Protein AF-0000000086986688 (afdb_homodimer)

Organism: Momordica charantia (NCBI:txid3673)

Foldseek 3Di:
DDDPPPPDDDPPPPVPPVCLLAFDKDWDPDCVPVVNFVVVVVVVVVVCVVPVDDDDDDGDDTDIDHDWDFDKDWDWDWDDDPPDPDIFIKIWIWTCTPSVRDIDTDDIDGDDD/DDPPPPPDDPPPPPVPPVCLLAFDKDWDPCCVPVVNFVVVVVVVVVVCVVVVDDDDDDGDDTDIDHDWDFDKDWDWDWDDDPPDPDIFIKIWIWTCTPSVRDIDTDDIDGDDD

Radius of gyration: 24.89 Å; Cα contacts (8 Å, |Δi|>4): 427; chains: 2; bounding box: 89×48×40 Å

Structure (mmCIF, N/CA/C/O backbone):
data_AF-0000000086986688-model_v1
#
loop_
_entity.id
_entity.type
_entity.pdbx_description
1 polymer 'Cysteine proteinase inhibitor 7'
#
loop_
_atom_site.group_PDB
_atom_site.id
_atom_site.type_symbol
_atom_site.label_atom_id
_atom_site.label_alt_id
_atom_site.label_comp_id
_atom_site.label_asym_id
_atom_site.label_entity_id
_atom_site.label_seq_id
_atom_site.pdbx_PDB_ins_code
_atom_site.Cartn_x
_atom_site.Cartn_y
_atom_site.Cartn_z
_atom_site.occupancy
_atom_site.B_iso_or_equiv
_atom_site.auth_seq_id
_atom_site.auth_comp_id
_atom_site.auth_asym_id
_atom_site.auth_atom_id
_atom_site.pdbx_PDB_model_num
ATOM 1 N N . MET A 1 1 ? -63.469 -16.031 20.172 1 29.98 1 MET A N 1
ATOM 2 C CA . MET A 1 1 ? -62.281 -15.227 20.281 1 29.98 1 MET A CA 1
ATOM 3 C C . MET A 1 1 ? -61.125 -15.852 19.516 1 29.98 1 MET A C 1
ATOM 5 O O . MET A 1 1 ? -60.469 -16.797 20 1 29.98 1 MET A O 1
ATOM 9 N N . SER A 1 2 ? -61.188 -15.922 18.141 1 32.34 2 SER A N 1
ATOM 10 C CA . SER A 1 2 ? -60.406 -16.656 17.156 1 32.34 2 SER A CA 1
ATOM 11 C C . SER A 1 2 ? -58.969 -16.141 17.094 1 32.34 2 SER A C 1
ATOM 13 O O . SER A 1 2 ? -58.719 -14.938 16.969 1 32.34 2 SER A O 1
ATOM 15 N N . SER A 1 3 ? -57.969 -16.891 17.719 1 33.75 3 SER A N 1
ATOM 16 C CA . SER A 1 3 ? -56.531 -16.672 17.875 1 33.75 3 SER A CA 1
ATOM 17 C C . SER A 1 3 ? -55.844 -16.625 16.516 1 33.75 3 SER A C 1
ATOM 19 O O . SER A 1 3 ? -55.906 -17.578 15.734 1 33.75 3 SER A O 1
ATOM 21 N N . VAL A 1 4 ? -55.844 -15.492 15.789 1 37.53 4 VAL A N 1
ATOM 22 C CA . VAL A 1 4 ? -55.156 -15.336 14.516 1 37.53 4 VAL A CA 1
ATOM 23 C C . VAL A 1 4 ? -53.656 -15.641 14.695 1 37.53 4 VAL A C 1
ATOM 25 O O . VAL A 1 4 ? -52.969 -14.969 15.469 1 37.53 4 VAL A O 1
ATOM 28 N N . ALA A 1 5 ? -53.25 -16.891 14.469 1 39.09 5 ALA A N 1
ATOM 29 C CA . ALA A 1 5 ? -51.875 -17.359 14.422 1 39.09 5 ALA A CA 1
ATOM 30 C C . ALA A 1 5 ? -51.031 -16.516 13.453 1 39.09 5 ALA A C 1
ATOM 32 O O . ALA A 1 5 ? -51.375 -16.406 12.273 1 39.09 5 ALA A O 1
ATOM 33 N N . VAL A 1 6 ? -50.594 -15.305 13.766 1 38.62 6 VAL A N 1
ATOM 34 C CA . VAL A 1 6 ? -49.656 -14.617 12.875 1 38.62 6 VAL A CA 1
ATOM 35 C C . VAL A 1 6 ? -48.469 -15.531 12.555 1 38.62 6 VAL A C 1
ATOM 37 O O . VAL A 1 6 ? -47.875 -16.109 13.461 1 38.62 6 VAL A O 1
ATOM 40 N N . PRO A 1 7 ? -48.5 -16.172 11.398 1 36.72 7 PRO A N 1
ATOM 41 C CA . PRO A 1 7 ? -47.375 -17.016 11.039 1 36.72 7 PRO A CA 1
ATOM 42 C C . PRO A 1 7 ? -46.031 -16.406 11.422 1 36.72 7 PRO A C 1
ATOM 44 O O . PRO A 1 7 ? -45.906 -15.188 11.547 1 36.72 7 PRO A O 1
ATOM 47 N N . GLY A 1 8 ? -45.219 -17.125 12.203 1 32.78 8 GLY A N 1
ATOM 48 C CA . GLY A 1 8 ? -43.844 -17.016 12.719 1 32.78 8 GLY A CA 1
ATOM 49 C C . GLY A 1 8 ? -42.875 -16.375 11.734 1 32.78 8 GLY A C 1
ATOM 50 O O . GLY A 1 8 ? -43.156 -16.312 10.539 1 32.78 8 GLY A O 1
ATOM 51 N N . GLN A 1 9 ? -41.938 -15.539 12.297 1 32.84 9 GLN A N 1
ATOM 52 C CA . GLN A 1 9 ? -40.781 -14.781 11.828 1 32.84 9 GLN A CA 1
ATOM 53 C C . GLN A 1 9 ? -40 -15.57 10.781 1 32.84 9 GLN A C 1
ATOM 55 O O . GLN A 1 9 ? -39.812 -16.781 10.922 1 32.84 9 GLN A O 1
ATOM 60 N N . ASN A 1 10 ? -39.969 -15.07 9.547 1 33.28 10 ASN A N 1
ATOM 61 C CA . ASN A 1 10 ? -39.094 -15.438 8.438 1 33.28 10 ASN A CA 1
ATOM 62 C C . ASN A 1 10 ? -37.719 -15.898 8.93 1 33.28 10 ASN A C 1
ATOM 64 O O . ASN A 1 10 ? -37.156 -15.281 9.82 1 33.28 10 ASN A O 1
ATOM 68 N N . ASP A 1 11 ? -37.438 -17.188 8.906 1 33.81 11 ASP A N 1
ATOM 69 C CA . ASP A 1 11 ? -36.125 -17.797 9.031 1 33.81 11 ASP A CA 1
ATOM 70 C C . ASP A 1 11 ? -35.062 -16.953 8.352 1 33.81 11 ASP A C 1
ATOM 72 O O . ASP A 1 11 ? -35.094 -16.75 7.133 1 33.81 11 ASP A O 1
ATOM 76 N N . ALA A 1 12 ? -34.594 -15.875 9.016 1 33.56 12 ALA A N 1
ATOM 77 C CA . ALA A 1 12 ? -33.375 -15.188 8.609 1 33.56 12 ALA A CA 1
ATOM 78 C C . ALA A 1 12 ? -32.375 -16.172 8 1 33.56 12 ALA A C 1
ATOM 80 O O . ALA A 1 12 ? -31.891 -17.094 8.68 1 33.56 12 ALA A O 1
ATOM 81 N N . VAL A 1 13 ? -32.531 -16.703 6.828 1 32.66 13 VAL A N 1
ATOM 82 C CA . VAL A 1 13 ? -31.453 -17.344 6.07 1 32.66 13 VAL A CA 1
ATOM 83 C C . VAL A 1 13 ? -30.125 -16.703 6.43 1 32.66 13 VAL A C 1
ATOM 85 O O . VAL A 1 13 ? -29.891 -15.523 6.145 1 32.66 13 VAL A O 1
ATOM 88 N N . VAL A 1 14 ? -29.656 -16.906 7.594 1 34.66 14 VAL A N 1
ATOM 89 C CA . VAL A 1 14 ? -28.266 -16.609 7.891 1 34.66 14 VAL A CA 1
ATOM 90 C C . VAL A 1 14 ? -27.375 -17.031 6.719 1 34.66 14 VAL A C 1
ATOM 92 O O . VAL A 1 14 ? -27.266 -18.219 6.41 1 34.66 14 VAL A O 1
ATOM 95 N N . HIS A 1 15 ? -27.625 -16.469 5.535 1 35.84 15 HIS A N 1
ATOM 96 C CA . HIS A 1 15 ? -26.562 -16.719 4.574 1 35.84 15 HIS A CA 1
ATOM 97 C C . HIS A 1 15 ? -25.203 -16.844 5.273 1 35.84 15 HIS A C 1
ATOM 99 O O . HIS A 1 15 ? -24.875 -16.047 6.156 1 35.84 15 HIS A O 1
ATOM 105 N N . ASN A 1 16 ? -24.875 -18.016 5.648 1 36.62 16 ASN A N 1
ATOM 106 C CA . ASN A 1 16 ? -23.5 -18.328 6.047 1 36.62 16 ASN A CA 1
ATOM 107 C C . ASN A 1 16 ? -22.484 -17.453 5.32 1 36.62 16 ASN A C 1
ATOM 109 O O . ASN A 1 16 ? -22.141 -17.703 4.168 1 36.62 16 ASN A O 1
ATOM 113 N N . VAL A 1 17 ? -22.641 -16.219 5.297 1 39 17 VAL A N 1
ATOM 114 C CA . VAL A 1 17 ? -21.547 -15.406 4.77 1 39 17 VAL A CA 1
ATOM 115 C C . VAL A 1 17 ? -20.203 -15.914 5.32 1 39 17 VAL A C 1
ATOM 117 O O . VAL A 1 17 ? -20.047 -16.078 6.531 1 39 17 VAL A O 1
ATOM 120 N N . GLU A 1 18 ? -19.656 -16.938 4.793 1 40.53 18 GLU A N 1
ATOM 121 C CA . GLU A 1 18 ? -18.281 -17.172 5.227 1 40.53 18 GLU A CA 1
ATOM 122 C C . GLU A 1 18 ? -17.688 -15.938 5.883 1 40.53 18 GLU A C 1
ATOM 124 O O . GLU A 1 18 ? -17.688 -14.859 5.293 1 40.53 18 GLU A O 1
ATOM 129 N N . GLN A 1 19 ? -18 -15.773 7.168 1 45.66 19 GLN A N 1
ATOM 130 C CA . GLN A 1 19 ? -17.438 -14.68 7.949 1 45.66 19 GLN A CA 1
ATOM 131 C C . GLN A 1 19 ? -15.969 -14.461 7.598 1 45.66 19 GLN A C 1
ATOM 133 O O . GLN A 1 19 ? -15.094 -15.18 8.086 1 45.66 19 GLN A O 1
ATOM 138 N N . HIS A 1 20 ? -15.672 -14.414 6.285 1 52.84 20 HIS A N 1
ATOM 139 C CA . HIS A 1 20 ? -14.273 -14.023 6.121 1 52.84 20 HIS A CA 1
ATOM 140 C C . HIS A 1 20 ? -13.859 -13.023 7.195 1 52.84 20 HIS A C 1
ATOM 142 O O . HIS A 1 20 ? -14.57 -12.062 7.465 1 52.84 20 HIS A O 1
ATOM 148 N N . LYS A 1 21 ? -13.289 -13.695 8.297 1 58.44 21 LYS A N 1
ATOM 149 C CA . LYS A 1 21 ? -12.781 -12.773 9.312 1 58.44 21 LYS A CA 1
ATOM 150 C C . LYS A 1 21 ? -12.203 -11.516 8.672 1 58.44 21 LYS A C 1
ATOM 152 O O . LYS A 1 21 ? -11.266 -11.602 7.867 1 58.44 21 LYS A O 1
ATOM 157 N N . LEU A 1 22 ? -12.867 -10.492 8.656 1 71.69 22 LEU A N 1
ATOM 158 C CA . LEU A 1 22 ? -12.492 -9.195 8.094 1 71.69 22 LEU A CA 1
ATOM 159 C C . LEU A 1 22 ? -11.086 -8.797 8.523 1 71.6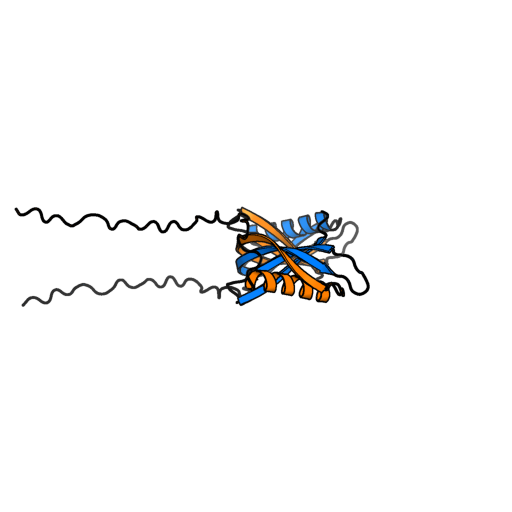9 22 LEU A C 1
ATOM 161 O O . LEU A 1 22 ? -10.711 -8.984 9.688 1 71.69 22 LEU A O 1
ATOM 165 N N . GLY A 1 23 ? -10.219 -8.68 7.621 1 78.75 23 GLY A N 1
ATOM 166 C CA . GLY A 1 23 ? -8.898 -8.117 7.867 1 78.75 23 GLY A CA 1
ATOM 167 C C . GLY A 1 23 ? -7.832 -9.172 8.102 1 78.75 23 GLY A C 1
ATOM 168 O O . GLY A 1 23 ? -6.75 -8.867 8.609 1 78.75 23 GLY A O 1
ATOM 169 N N . GLN A 1 24 ? -8.203 -10.531 8.023 1 90.62 24 GLN A N 1
ATOM 170 C CA . GLN A 1 24 ? -7.184 -11.555 8.219 1 90.62 24 GLN A CA 1
ATOM 171 C C . GLN A 1 24 ? -6.816 -12.219 6.895 1 90.62 24 GLN A C 1
ATOM 173 O O . GLN A 1 24 ? -7.629 -12.266 5.969 1 90.62 24 GLN A O 1
ATOM 178 N N . TRP A 1 25 ? -5.633 -12.703 6.859 1 96.31 25 TRP A N 1
ATOM 179 C CA . TRP A 1 25 ? -5.188 -13.453 5.688 1 96.31 25 TRP A CA 1
ATOM 180 C C . TRP A 1 25 ? -5.887 -14.805 5.609 1 96.31 25 TRP A C 1
ATOM 182 O O . TRP A 1 25 ? -5.996 -15.516 6.609 1 96.31 25 TRP A O 1
ATOM 192 N N . GLU A 1 26 ? -6.348 -15.07 4.496 1 97.12 26 GLU A N 1
ATOM 193 C CA . GLU A 1 26 ? -6.973 -16.359 4.203 1 97.12 26 GLU A CA 1
ATOM 194 C C . GLU A 1 26 ? -6.297 -17.031 3.016 1 97.12 26 GLU A C 1
ATOM 196 O O . GLU A 1 26 ? -6.047 -16.406 1.99 1 97.12 26 GLU A O 1
ATOM 201 N N . PRO A 1 27 ? -6.035 -18.312 3.154 1 97.75 27 PRO A N 1
ATOM 202 C CA . PRO A 1 27 ? -5.426 -19 2.014 1 97.75 27 PRO A CA 1
ATOM 203 C C . PRO A 1 27 ? -6.324 -19.016 0.779 1 97.75 27 PRO A C 1
ATOM 205 O O . PRO A 1 27 ? -7.547 -19.125 0.9 1 97.75 27 PRO A O 1
ATOM 208 N N . ILE A 1 28 ? -5.742 -18.797 -0.304 1 98.44 28 ILE A N 1
ATOM 209 C CA . ILE A 1 28 ? -6.441 -18.969 -1.571 1 98.44 28 ILE A CA 1
ATOM 210 C C . ILE A 1 28 ? -6.547 -20.453 -1.9 1 98.44 28 ILE A C 1
ATOM 212 O O . ILE A 1 28 ? -5.531 -21.125 -2.094 1 98.44 28 ILE A O 1
ATOM 216 N N . LYS A 1 29 ? -7.672 -20.953 -2.027 1 97.19 29 LYS A N 1
ATOM 217 C CA . LYS A 1 29 ? -7.902 -22.391 -2.207 1 97.19 29 LYS A CA 1
ATOM 218 C C . LYS A 1 29 ? -7.375 -22.859 -3.559 1 97.19 29 LYS A C 1
ATOM 220 O O . LYS A 1 29 ? -6.738 -23.922 -3.648 1 97.19 29 LYS A O 1
ATOM 225 N N . ASP A 1 30 ? -7.656 -22.078 -4.637 1 98.31 30 ASP A N 1
ATOM 226 C CA . ASP A 1 30 ? -7.207 -22.453 -5.977 1 98.31 30 ASP A CA 1
ATOM 227 C C . ASP A 1 30 ? -6.273 -21.391 -6.555 1 98.31 30 ASP A C 1
ATOM 229 O O . ASP A 1 30 ? -6.715 -20.484 -7.254 1 98.31 30 ASP A O 1
ATOM 233 N N . VAL A 1 31 ? -4.996 -21.531 -6.406 1 98.56 31 VAL A N 1
ATOM 234 C CA . VAL A 1 31 ? -4.023 -20.547 -6.875 1 98.56 31 VAL A CA 1
ATOM 235 C C . VAL A 1 31 ? -3.871 -20.656 -8.391 1 98.56 31 VAL A C 1
ATOM 237 O O . VAL A 1 31 ? -3.295 -19.766 -9.023 1 98.56 31 VAL A O 1
ATOM 240 N N . LYS A 1 32 ? -4.379 -21.703 -8.992 1 98.5 32 LYS A N 1
ATOM 241 C CA . LYS A 1 32 ? -4.305 -21.844 -10.438 1 98.5 32 LYS A CA 1
ATOM 242 C C . LYS A 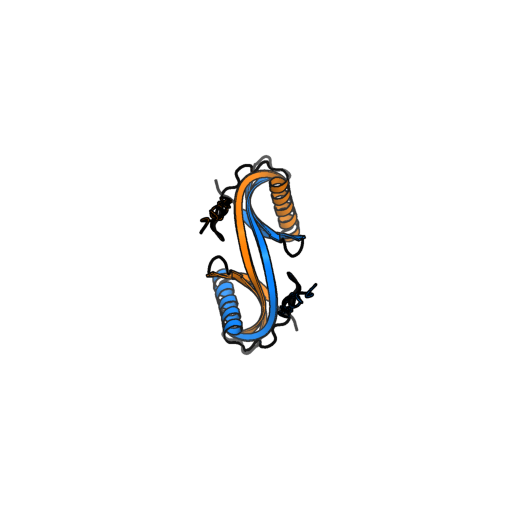1 32 ? -5.406 -21.062 -11.133 1 98.5 32 LYS A C 1
ATOM 244 O O . LYS A 1 32 ? -5.434 -20.953 -12.359 1 98.5 32 LYS A O 1
ATOM 249 N N . ASP A 1 33 ? -6.301 -20.609 -10.328 1 98.44 33 ASP A N 1
ATOM 250 C CA . ASP A 1 33 ? -7.309 -19.703 -10.867 1 98.44 33 ASP A CA 1
ATOM 251 C C . ASP A 1 33 ? -6.676 -18.672 -11.797 1 98.44 33 ASP A C 1
ATOM 253 O O . ASP A 1 33 ? -5.707 -18 -11.43 1 98.44 33 ASP A O 1
ATOM 257 N N . PRO A 1 34 ? -7.234 -18.484 -13.023 1 98.75 34 PRO A N 1
ATOM 258 C CA . PRO A 1 34 ? -6.633 -17.547 -13.984 1 98.75 34 PRO A CA 1
ATOM 259 C C . PRO A 1 34 ? -6.539 -16.125 -13.445 1 98.75 34 PRO A C 1
ATOM 261 O O . PRO A 1 34 ? -5.598 -15.398 -13.781 1 98.75 34 PRO A O 1
ATOM 264 N N . TYR A 1 35 ? -7.484 -15.664 -12.648 1 98.75 35 TYR A N 1
ATOM 265 C CA . TYR A 1 35 ? -7.43 -14.32 -12.078 1 98.75 35 TYR A CA 1
ATOM 266 C C . TYR A 1 35 ? -6.23 -14.164 -11.156 1 98.75 35 TYR A C 1
ATOM 268 O O . TYR A 1 35 ? -5.512 -13.164 -11.227 1 98.75 35 TYR A O 1
ATOM 276 N N . VAL A 1 36 ? -6.035 -15.172 -10.32 1 98.88 36 VAL A N 1
ATOM 277 C CA . VAL A 1 36 ? -4.906 -15.164 -9.398 1 98.88 36 VAL A CA 1
ATOM 278 C C . VAL A 1 36 ? -3.596 -15.188 -10.18 1 98.88 36 VAL A C 1
ATOM 280 O O . VAL A 1 36 ? -2.658 -14.453 -9.859 1 98.88 36 VAL A O 1
ATOM 283 N N . GLN A 1 37 ? -3.543 -16.047 -11.242 1 98.94 37 GLN A N 1
ATOM 284 C CA . GLN A 1 37 ? -2.348 -16.109 -12.07 1 98.94 37 GLN A CA 1
ATOM 285 C C . GLN A 1 37 ? -2.072 -14.773 -12.75 1 98.94 37 GLN A C 1
ATOM 287 O O . GLN A 1 37 ? -0.924 -14.336 -12.828 1 98.94 37 GLN A O 1
ATOM 292 N N . GLU A 1 38 ? -3.105 -14.07 -13.211 1 98.88 38 GLU A N 1
ATOM 293 C CA . GLU A 1 38 ? -2.926 -12.789 -13.883 1 98.88 38 GLU A CA 1
ATOM 294 C C . GLU A 1 38 ? -2.475 -11.711 -12.898 1 98.88 38 GLU A C 1
ATOM 296 O O . GLU A 1 38 ? -1.692 -10.828 -13.25 1 98.88 38 GLU A O 1
ATOM 301 N N . LEU A 1 39 ? -2.988 -11.789 -11.68 1 98.94 39 LEU A N 1
ATOM 302 C CA . LEU A 1 39 ? -2.514 -10.867 -10.648 1 98.94 39 LEU A CA 1
ATOM 303 C C . LEU A 1 39 ? -1.02 -11.055 -10.406 1 98.94 39 LEU A C 1
ATOM 305 O O . LEU A 1 39 ? -0.285 -10.07 -10.258 1 98.94 39 LEU A O 1
ATOM 309 N N . GLY A 1 40 ? -0.624 -12.281 -10.297 1 98.94 40 GLY A N 1
ATOM 310 C CA . GLY A 1 40 ? 0.795 -12.562 -10.148 1 98.94 40 GLY A CA 1
ATOM 311 C C . GLY A 1 40 ? 1.632 -12.031 -11.297 1 98.94 40 GLY A C 1
ATOM 312 O O . GLY A 1 40 ? 2.672 -11.414 -11.07 1 98.94 40 GLY A O 1
ATOM 313 N N . ARG A 1 41 ? 1.163 -12.281 -12.5 1 98.94 41 ARG A N 1
ATOM 314 C CA . ARG A 1 41 ? 1.875 -11.805 -13.68 1 98.94 41 ARG A CA 1
ATOM 315 C C . ARG A 1 41 ? 1.982 -10.281 -13.672 1 98.94 41 ARG A C 1
ATOM 317 O O . ARG A 1 41 ? 3.061 -9.727 -13.906 1 98.94 41 ARG A O 1
ATOM 324 N N . PHE A 1 42 ? 0.921 -9.672 -13.438 1 98.94 42 PHE A N 1
ATOM 325 C CA . PHE A 1 42 ? 0.895 -8.219 -13.312 1 98.94 42 PHE A CA 1
ATOM 326 C C . PHE A 1 42 ? 1.939 -7.738 -12.312 1 98.94 42 PHE A C 1
ATOM 328 O O . PHE A 1 42 ? 2.68 -6.789 -12.586 1 98.94 42 PHE A O 1
ATOM 335 N N . GLY A 1 43 ? 1.929 -8.375 -11.125 1 98.94 43 GLY A N 1
ATOM 336 C CA . GLY A 1 43 ? 2.875 -7.98 -10.094 1 98.94 43 GLY A CA 1
ATOM 337 C C . GLY A 1 43 ? 4.32 -8.062 -10.547 1 98.94 43 GLY A C 1
ATOM 338 O O . GLY A 1 43 ? 5.109 -7.148 -10.289 1 98.94 43 GLY A O 1
ATOM 339 N N . VAL A 1 44 ? 4.641 -9.094 -11.219 1 98.88 44 VAL A N 1
ATOM 340 C CA . VAL A 1 44 ? 6.008 -9.289 -11.688 1 98.88 44 VAL A CA 1
ATOM 341 C C . VAL A 1 44 ? 6.348 -8.242 -12.75 1 98.88 44 VAL A C 1
ATOM 343 O O . VAL A 1 44 ? 7.43 -7.652 -12.719 1 98.88 44 VAL A O 1
ATOM 346 N N . MET A 1 45 ? 5.441 -7.984 -13.641 1 98.75 45 MET A N 1
ATOM 347 C CA . MET A 1 45 ? 5.668 -7 -14.703 1 98.75 45 MET A CA 1
ATOM 348 C C . MET A 1 45 ? 5.867 -5.609 -14.117 1 98.75 45 MET A C 1
ATOM 350 O O . MET A 1 45 ? 6.762 -4.875 -14.539 1 98.75 45 MET A O 1
ATOM 354 N N . GLU A 1 46 ? 5.066 -5.277 -13.148 1 98.81 46 GLU A N 1
ATOM 355 C CA . GLU A 1 46 ? 5.195 -3.967 -12.516 1 98.81 46 GLU A CA 1
ATOM 356 C C . GLU A 1 46 ? 6.508 -3.852 -11.742 1 98.81 46 GLU A C 1
ATOM 358 O O . GLU A 1 46 ? 7.141 -2.795 -11.742 1 98.81 46 GLU A O 1
ATOM 363 N N . ALA A 1 47 ? 6.855 -4.883 -11.07 1 98.44 47 ALA A N 1
ATOM 364 C CA . ALA A 1 47 ? 8.141 -4.898 -10.375 1 98.44 47 ALA A CA 1
ATOM 365 C C . ALA A 1 47 ? 9.289 -4.656 -11.352 1 98.44 47 ALA A C 1
ATOM 367 O O . ALA A 1 47 ? 10.211 -3.883 -11.055 1 98.44 47 ALA A O 1
ATOM 368 N N . ASN A 1 48 ? 9.242 -5.352 -12.492 1 98.62 48 ASN A N 1
ATOM 369 C CA . ASN A 1 48 ? 10.25 -5.16 -13.523 1 98.62 48 ASN A CA 1
ATOM 370 C C . ASN A 1 48 ? 10.312 -3.709 -13.984 1 98.62 48 ASN A C 1
ATOM 372 O O . ASN A 1 48 ? 11.398 -3.135 -14.109 1 98.62 48 ASN A O 1
ATOM 376 N N . LYS A 1 49 ? 9.18 -3.172 -14.234 1 98.5 49 LYS A N 1
ATOM 377 C CA . LYS A 1 49 ? 9.109 -1.788 -14.703 1 98.5 49 LYS A CA 1
ATOM 378 C C . LYS A 1 49 ? 9.758 -0.839 -13.695 1 98.5 49 LYS A C 1
ATOM 380 O O . LYS A 1 49 ? 10.469 0.09 -14.078 1 98.5 49 LYS A O 1
ATOM 385 N N . GLN A 1 50 ? 9.562 -1.068 -12.453 1 96.56 50 GLN A N 1
ATOM 386 C CA . GLN A 1 50 ? 10.023 -0.155 -11.414 1 96.56 50 GLN A CA 1
ATOM 387 C C . GLN A 1 50 ? 11.516 -0.344 -11.133 1 96.56 50 GLN A C 1
ATOM 389 O O . GLN A 1 50 ? 12.227 0.622 -10.852 1 96.56 50 GLN A O 1
ATOM 394 N N . SER A 1 51 ? 11.914 -1.544 -11.188 1 96.31 51 SER A N 1
ATOM 395 C CA . SER A 1 51 ? 13.289 -1.834 -10.797 1 96.31 51 SER A CA 1
ATOM 396 C C . SER A 1 51 ? 14.203 -1.909 -12.008 1 96.31 51 SER A C 1
ATOM 398 O O . SER A 1 51 ? 15.43 -1.907 -11.867 1 96.31 51 SER A O 1
ATOM 400 N N . GLY A 1 52 ? 13.695 -2.035 -13.164 1 96.5 52 GLY A N 1
ATOM 401 C CA . GLY A 1 52 ? 14.484 -2.273 -14.359 1 96.5 52 GLY A CA 1
ATOM 402 C C . GLY A 1 52 ? 14.906 -3.723 -14.523 1 96.5 52 GLY A C 1
ATOM 403 O O . GLY A 1 52 ? 15.875 -4.02 -15.219 1 96.5 52 GLY A O 1
ATOM 404 N N . GLY A 1 53 ? 14.195 -4.531 -13.875 1 96.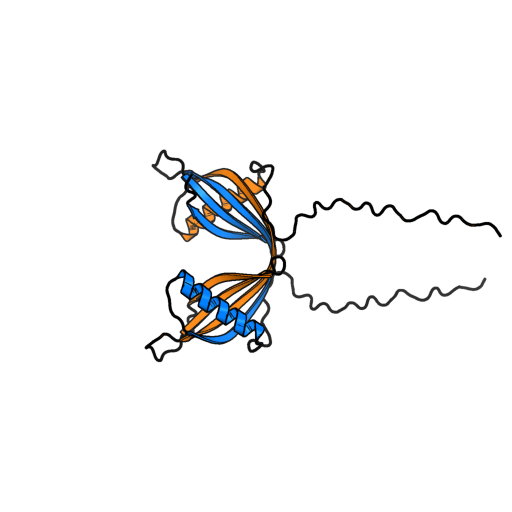56 53 GLY A N 1
ATOM 405 C CA . GLY A 1 53 ? 14.5 -5.949 -13.977 1 96.56 53 GLY A CA 1
ATOM 406 C C . GLY A 1 53 ? 13.844 -6.621 -15.164 1 96.56 53 GLY A C 1
ATOM 407 O O . GLY A 1 53 ? 13.219 -5.957 -15.992 1 96.56 53 GLY A O 1
ATOM 408 N N . ASN A 1 54 ? 14.062 -7.91 -15.227 1 97.69 54 ASN A N 1
ATOM 409 C CA . ASN A 1 54 ? 13.523 -8.664 -16.344 1 97.69 54 ASN A CA 1
ATOM 410 C C . ASN A 1 54 ? 13.117 -10.07 -15.938 1 97.69 54 ASN A C 1
ATOM 412 O O . ASN A 1 54 ? 13.328 -11.031 -16.688 1 97.69 54 ASN A O 1
ATOM 416 N N . LEU A 1 55 ? 12.633 -10.148 -14.773 1 98.25 55 LEU A N 1
ATOM 417 C CA . LEU A 1 55 ? 12.117 -11.438 -14.328 1 98.25 55 LEU A CA 1
ATOM 418 C C . LEU A 1 55 ? 11.055 -11.961 -15.289 1 98.25 55 LEU A C 1
ATOM 420 O O . LEU A 1 55 ? 10.242 -11.195 -15.797 1 98.25 55 LEU A O 1
ATOM 424 N N . ILE A 1 56 ? 11.055 -13.312 -15.453 1 98.44 56 ILE A N 1
ATOM 425 C CA . ILE A 1 56 ? 10.055 -13.969 -16.297 1 98.44 56 ILE A CA 1
ATOM 426 C C . ILE A 1 56 ? 9.055 -14.711 -15.406 1 98.44 56 ILE A C 1
ATOM 428 O O . 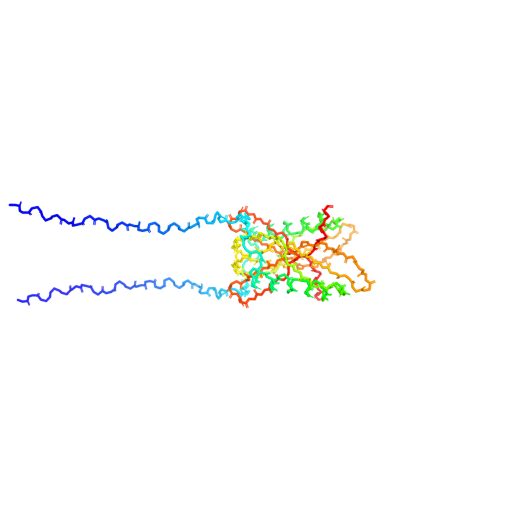ILE A 1 56 ? 9.43 -15.648 -14.695 1 98.44 56 ILE A O 1
ATOM 432 N N . PHE A 1 57 ? 7.836 -14.266 -15.547 1 98.81 57 PHE A N 1
ATOM 433 C CA . PHE A 1 57 ? 6.781 -14.906 -14.773 1 98.81 57 PHE A CA 1
ATOM 434 C C . PHE A 1 57 ? 6.535 -16.328 -15.258 1 98.81 57 PHE A C 1
ATOM 436 O O . PHE A 1 57 ? 6.398 -16.562 -16.453 1 98.81 57 PHE A O 1
ATOM 443 N N . ASN A 1 58 ? 6.477 -17.25 -14.328 1 98.69 58 ASN A N 1
ATOM 444 C CA . ASN A 1 58 ? 6.07 -18.609 -14.656 1 98.69 58 ASN A CA 1
ATOM 445 C C . ASN A 1 58 ? 4.672 -18.922 -14.125 1 98.69 58 ASN A C 1
ATOM 447 O O . ASN A 1 58 ? 3.752 -19.172 -14.906 1 98.69 58 ASN A O 1
ATOM 451 N N . ARG A 1 59 ? 4.539 -18.844 -12.727 1 98.88 59 ARG A N 1
ATOM 452 C CA . ARG A 1 59 ? 3.24 -19.125 -12.125 1 98.88 59 ARG A CA 1
ATOM 453 C C . ARG A 1 59 ? 3.182 -18.625 -10.688 1 98.88 59 ARG A C 1
ATOM 455 O O . ARG A 1 59 ? 4.215 -18.297 -10.094 1 98.88 59 ARG A O 1
ATOM 462 N N . VAL A 1 60 ? 1.978 -18.594 -10.211 1 98.94 60 VAL A N 1
ATOM 463 C CA . VAL A 1 60 ? 1.729 -18.5 -8.773 1 98.94 60 VAL A CA 1
ATOM 464 C C . VAL A 1 60 ? 1.6 -19.906 -8.188 1 98.94 60 VAL A C 1
ATOM 466 O O . VAL A 1 60 ? 0.873 -20.75 -8.727 1 98.94 60 VAL A O 1
ATOM 469 N N . ASP A 1 61 ? 2.273 -20.125 -7.094 1 98.69 61 ASP A N 1
ATOM 470 C CA . ASP A 1 61 ? 2.111 -21.469 -6.547 1 98.69 61 ASP A CA 1
ATOM 471 C C . ASP A 1 61 ? 1.618 -21.422 -5.102 1 98.69 61 ASP A C 1
ATOM 473 O O . ASP A 1 61 ? 1.367 -22.469 -4.488 1 98.69 61 ASP A O 1
ATOM 477 N N . PHE A 1 62 ? 1.503 -20.359 -4.559 1 98.62 62 PHE A N 1
ATOM 478 C CA . PHE A 1 62 ? 0.942 -20.125 -3.232 1 98.62 62 PHE A CA 1
ATOM 479 C C . PHE A 1 62 ? 0.364 -18.719 -3.129 1 98.62 62 PHE A C 1
ATOM 481 O O . PHE A 1 62 ? 0.826 -17.797 -3.809 1 98.62 62 PHE A O 1
ATOM 488 N N . GLY A 1 63 ? -0.677 -18.594 -2.248 1 98.75 63 GLY A N 1
ATOM 489 C CA . GLY A 1 63 ? -1.193 -17.25 -2.055 1 98.75 63 GLY A CA 1
ATOM 490 C C . GLY A 1 63 ? -2.195 -17.156 -0.92 1 98.75 63 GLY A C 1
ATOM 491 O O . GLY A 1 63 ? -2.82 -18.141 -0.548 1 98.75 63 GLY A O 1
ATOM 492 N N . GLU A 1 64 ? -2.328 -15.984 -0.404 1 98.69 64 GLU A N 1
ATOM 493 C CA . GLU A 1 64 ? -3.348 -15.57 0.555 1 98.69 64 GLU A CA 1
ATOM 494 C C . GLU A 1 64 ? -3.936 -14.211 0.185 1 98.69 64 GLU A C 1
ATOM 496 O O . GLU A 1 64 ? -3.33 -13.453 -0.577 1 98.69 64 GLU A O 1
ATOM 501 N N . ARG A 1 65 ? -5.113 -14 0.7 1 98.12 65 ARG A N 1
ATOM 502 C CA . ARG A 1 65 ? -5.766 -12.719 0.453 1 98.12 65 ARG A CA 1
ATOM 503 C C . ARG A 1 65 ? -6.445 -12.195 1.717 1 98.12 65 ARG A C 1
ATOM 505 O O . ARG A 1 65 ? -6.766 -12.969 2.619 1 98.12 65 ARG A O 1
ATOM 512 N N . LYS A 1 66 ? -6.684 -10.898 1.753 1 97.31 66 LYS A N 1
ATOM 513 C CA . LYS A 1 66 ? -7.418 -10.273 2.85 1 97.31 66 LYS A CA 1
ATOM 514 C C . LYS A 1 66 ? -8.18 -9.039 2.373 1 97.31 66 LYS A C 1
ATOM 516 O O . LYS A 1 66 ? -7.691 -8.297 1.52 1 97.31 66 LYS A O 1
ATOM 521 N N . VAL A 1 67 ? -9.258 -8.906 2.977 1 96.56 67 VAL A N 1
ATOM 522 C CA . VAL A 1 67 ? -10.031 -7.699 2.697 1 96.56 67 VAL A CA 1
ATOM 523 C C . VAL A 1 67 ? -9.359 -6.492 3.348 1 96.56 67 VAL A C 1
ATOM 525 O O . VAL A 1 67 ? -8.906 -6.566 4.492 1 96.56 67 VAL A O 1
ATOM 528 N N . VAL A 1 68 ? -9.289 -5.43 2.576 1 95.69 68 VAL A N 1
ATOM 529 C CA . VAL A 1 68 ? -8.773 -4.168 3.1 1 95.69 68 VAL A CA 1
ATOM 530 C C . VAL A 1 68 ? -9.828 -3.074 2.938 1 95.69 68 VAL A C 1
ATOM 532 O O . VAL A 1 68 ? -10.5 -2.998 1.904 1 95.69 68 VAL A O 1
ATOM 535 N N . ALA A 1 69 ? -10.023 -2.318 4 1 95.06 69 ALA A N 1
ATOM 536 C CA . ALA A 1 69 ? -10.93 -1.173 4.023 1 95.06 69 ALA A CA 1
ATOM 537 C C . ALA A 1 69 ? -10.414 -0.088 4.969 1 95.06 69 ALA A C 1
ATOM 539 O O . ALA A 1 69 ? -10.055 -0.371 6.113 1 95.06 69 ALA A O 1
ATOM 540 N N . GLY A 1 70 ? -10.406 1.163 4.383 1 96.25 70 GLY A N 1
ATOM 541 C CA . GLY A 1 70 ? -9.93 2.258 5.211 1 96.25 70 GLY A CA 1
ATOM 542 C C . GLY A 1 70 ? -9.82 3.572 4.461 1 96.25 70 GLY A C 1
ATOM 543 O O . GLY A 1 70 ? -10.578 3.82 3.521 1 96.25 70 GLY A O 1
ATOM 544 N N . ILE A 1 71 ? -9.008 4.41 4.992 1 97.81 71 ILE A N 1
ATOM 545 C CA . ILE A 1 71 ? -8.766 5.719 4.398 1 97.81 71 ILE A CA 1
ATOM 546 C C . ILE A 1 71 ? -7.266 5.91 4.172 1 97.81 71 ILE A C 1
ATOM 548 O O . ILE A 1 71 ? -6.465 5.758 5.098 1 97.81 71 ILE A O 1
ATOM 552 N N . GLU A 1 72 ? -6.918 6.176 2.93 1 98.19 72 GLU A N 1
ATOM 553 C CA . GLU A 1 72 ? -5.555 6.602 2.613 1 98.19 72 GLU A CA 1
ATOM 554 C C . GLU A 1 72 ? -5.406 8.117 2.744 1 98.19 72 GLU A C 1
ATOM 556 O O . GLU A 1 72 ? -6.273 8.867 2.301 1 98.19 72 GLU A O 1
ATOM 561 N N . TYR A 1 73 ? -4.328 8.492 3.406 1 98.81 73 TYR A N 1
ATOM 562 C CA . TYR A 1 73 ? -3.979 9.898 3.561 1 98.81 73 TYR A CA 1
ATOM 563 C C . TYR A 1 73 ? -2.684 10.227 2.826 1 98.81 73 TYR A C 1
ATOM 565 O O . TYR A 1 73 ? -1.671 9.547 3.01 1 98.81 73 TYR A O 1
ATOM 573 N N . ARG A 1 74 ? -2.748 11.141 2.031 1 98.88 74 ARG A N 1
ATOM 574 C CA . ARG A 1 74 ? -1.568 11.758 1.437 1 98.88 74 ARG A CA 1
ATOM 575 C C . ARG A 1 74 ? -1.3 13.125 2.055 1 98.88 74 ARG A C 1
ATOM 577 O O . ARG A 1 74 ? -2.078 14.062 1.867 1 98.88 74 ARG A O 1
ATOM 584 N N . LEU A 1 75 ? -0.247 13.203 2.771 1 98.94 75 LEU A N 1
ATOM 585 C CA . LEU A 1 75 ? 0.008 14.359 3.619 1 98.94 75 LEU A CA 1
ATOM 586 C C . LEU A 1 75 ? 1.341 15.016 3.264 1 98.94 75 LEU A C 1
ATOM 588 O O . LEU A 1 75 ? 2.369 14.336 3.195 1 98.94 75 LEU A O 1
ATOM 592 N N . ARG A 1 76 ? 1.345 16.281 3.029 1 98.94 76 ARG A N 1
ATOM 593 C CA . ARG A 1 76 ? 2.609 17.016 2.98 1 98.94 76 ARG A CA 1
ATOM 594 C C . ARG A 1 76 ? 3.092 17.375 4.383 1 98.94 76 ARG A C 1
ATOM 596 O O . ARG A 1 76 ? 2.389 18.047 5.133 1 98.94 76 ARG A O 1
ATOM 603 N N . VAL A 1 77 ? 4.23 16.938 4.664 1 98.88 77 VAL A N 1
ATOM 604 C CA . VAL A 1 77 ? 4.797 17.188 5.984 1 98.88 77 VAL A CA 1
ATOM 605 C C . VAL A 1 77 ? 5.969 18.156 5.875 1 98.88 77 VAL A C 1
ATOM 607 O O . VAL A 1 77 ? 6.734 18.109 4.91 1 98.88 77 VAL A O 1
ATOM 610 N N . VAL A 1 78 ? 6.004 19.016 6.793 1 98.5 78 VAL A N 1
ATOM 611 C CA . VAL A 1 78 ? 7.148 19.891 7.027 1 98.5 78 VAL A CA 1
ATOM 612 C C . VAL A 1 78 ? 8.086 19.25 8.055 1 98.5 78 VAL A C 1
ATOM 614 O O . VAL A 1 78 ? 7.645 18.812 9.117 1 98.5 78 VAL A O 1
ATOM 617 N N . VAL A 1 79 ? 9.305 19.141 7.613 1 98.5 79 VAL A N 1
ATOM 618 C CA . VAL A 1 79 ? 10.242 18.469 8.508 1 98.5 79 VAL A CA 1
ATOM 619 C C . VAL A 1 79 ? 11.523 19.281 8.625 1 98.5 79 VAL A C 1
ATOM 621 O O . VAL A 1 79 ? 11.773 20.172 7.809 1 98.5 79 VAL A O 1
ATOM 624 N N . GLU A 1 80 ? 12.281 18.969 9.68 1 97.88 80 GLU A N 1
ATOM 625 C CA . GLU A 1 80 ? 13.633 19.469 9.898 1 97.88 80 GLU A CA 1
ATOM 626 C C . GLU A 1 80 ? 14.641 18.328 9.953 1 97.88 80 GLU A C 1
ATOM 628 O O . GLU A 1 80 ? 14.273 17.172 10.156 1 97.88 80 GLU A O 1
ATOM 633 N N . LYS A 1 81 ? 15.844 18.719 9.68 1 96.5 81 LYS A N 1
ATOM 634 C CA . LYS A 1 81 ? 16.938 17.766 9.82 1 96.5 81 LYS A CA 1
ATOM 635 C C . LYS A 1 81 ? 17.875 18.188 10.945 1 96.5 81 LYS A C 1
ATOM 637 O O . LYS A 1 81 ? 18.203 19.359 11.102 1 96.5 81 LYS A O 1
ATOM 642 N N . PRO A 1 82 ? 18.234 17.172 11.688 1 94.88 82 PRO A N 1
ATOM 643 C CA . PRO A 1 82 ? 19.156 17.516 12.766 1 94.88 82 PRO A CA 1
ATOM 644 C C . PRO A 1 82 ? 20.406 18.219 12.266 1 94.88 82 PRO A C 1
ATOM 646 O O . PRO A 1 82 ? 21.031 17.766 11.305 1 94.88 82 PRO A O 1
ATOM 649 N N . GLY A 1 83 ? 20.797 19.312 12.914 1 93.06 83 GLY A N 1
ATOM 650 C CA . GLY A 1 83 ? 22.016 20.031 12.594 1 93.06 83 GLY A CA 1
ATOM 651 C C . GLY A 1 83 ? 21.875 20.969 11.406 1 93.06 83 GLY A C 1
ATOM 652 O O . GLY A 1 83 ? 22.828 21.625 11 1 93.06 83 GLY A O 1
ATOM 653 N N . ASP A 1 84 ? 20.75 20.906 10.773 1 89.06 84 ASP A N 1
ATOM 654 C CA . ASP A 1 84 ? 20.422 21.75 9.633 1 89.06 84 ASP A CA 1
ATOM 655 C C . ASP A 1 84 ? 19.375 22.797 10 1 89.06 84 ASP A C 1
ATOM 657 O O . ASP A 1 84 ? 18.484 22.531 10.805 1 89.06 84 ASP A O 1
ATOM 661 N N . ASN A 1 85 ? 19.469 23.984 9.641 1 89.94 85 ASN A N 1
ATOM 662 C CA . ASN A 1 85 ? 18.5 25.031 9.93 1 89.94 85 ASN A CA 1
ATOM 663 C C . ASN A 1 85 ? 17.453 25.141 8.836 1 89.94 85 ASN A C 1
ATOM 665 O O . ASN A 1 85 ? 16.609 26.047 8.859 1 89.94 85 ASN A O 1
ATOM 669 N N . GLY A 1 86 ? 17.438 24.203 7.949 1 93.88 86 GLY A N 1
ATOM 670 C CA . GLY A 1 86 ? 16.5 24.266 6.832 1 93.88 86 GLY A CA 1
ATOM 671 C C . GLY A 1 86 ? 15.203 23.516 7.09 1 93.88 86 GLY A C 1
ATOM 672 O O . GLY A 1 86 ? 15.102 22.766 8.062 1 93.88 86 GLY A O 1
ATOM 673 N N . ILE A 1 87 ? 14.234 23.922 6.301 1 95.56 87 ILE A N 1
ATOM 674 C CA . ILE A 1 87 ? 12.938 23.266 6.289 1 95.56 87 ILE A CA 1
ATOM 675 C C . ILE A 1 87 ? 12.773 22.484 4.988 1 95.56 87 ILE A C 1
ATOM 677 O O . ILE A 1 87 ? 13.133 22.969 3.914 1 95.56 87 ILE A O 1
ATOM 681 N N . TYR A 1 88 ? 12.234 21.281 5.215 1 97.12 88 TYR A N 1
ATOM 682 C CA . TYR A 1 88 ? 12.047 20.406 4.066 1 97.12 88 TYR A CA 1
ATOM 683 C C . TYR A 1 88 ? 10.609 19.906 3.992 1 97.12 88 TYR A C 1
ATOM 685 O O . TYR A 1 88 ? 9.898 19.891 4.996 1 97.12 88 TYR A O 1
ATOM 693 N N . PHE A 1 89 ? 10.211 19.531 2.738 1 98.5 89 PHE A N 1
ATOM 694 C CA . PHE A 1 89 ? 8.859 19.047 2.506 1 98.5 89 PHE A CA 1
ATOM 695 C C . PHE A 1 89 ? 8.883 17.641 1.921 1 98.5 89 PHE A C 1
ATOM 697 O O . PHE A 1 89 ? 9.641 17.359 0.996 1 98.5 89 PHE A O 1
ATOM 704 N N . TYR A 1 90 ? 8.109 16.812 2.486 1 98.62 90 TYR A N 1
ATOM 705 C CA . TYR A 1 90 ? 7.898 15.461 1.971 1 98.62 90 TYR A CA 1
ATOM 706 C C . TYR A 1 90 ? 6.414 15.141 1.878 1 98.62 90 TYR A C 1
ATOM 708 O O . TYR A 1 90 ? 5.602 15.711 2.607 1 98.62 90 TYR A O 1
ATOM 716 N N . MET A 1 91 ? 6.098 14.328 0.928 1 98.81 91 MET A N 1
ATOM 717 C CA . MET A 1 91 ? 4.781 13.703 0.879 1 98.81 91 MET A CA 1
ATOM 718 C C . MET A 1 91 ? 4.816 12.312 1.505 1 98.81 91 MET A C 1
ATOM 720 O O . MET A 1 91 ? 5.633 11.469 1.116 1 98.81 91 MET A O 1
ATOM 724 N N . ILE A 1 92 ? 3.926 12.164 2.432 1 98.75 92 ILE A N 1
ATOM 725 C CA . ILE A 1 92 ? 3.801 10.867 3.104 1 98.75 92 ILE A CA 1
ATOM 726 C C . ILE A 1 92 ? 2.457 10.234 2.752 1 98.75 92 ILE A C 1
ATOM 728 O O . ILE A 1 92 ? 1.436 10.922 2.689 1 98.75 92 ILE A O 1
ATOM 732 N N . LEU A 1 93 ? 2.488 8.922 2.551 1 98.81 93 LEU A N 1
ATOM 733 C CA . LEU A 1 93 ? 1.271 8.141 2.361 1 98.81 93 LEU A CA 1
ATOM 734 C C . LEU A 1 93 ? 1.08 7.145 3.5 1 98.81 93 LEU A C 1
ATOM 736 O O . LEU A 1 93 ? 1.984 6.363 3.805 1 98.81 93 LEU A O 1
ATOM 740 N N . VAL A 1 94 ? -0.08 7.262 4.145 1 98.88 94 VAL A N 1
ATOM 741 C CA . VAL A 1 94 ? -0.412 6.383 5.266 1 98.88 94 VAL A CA 1
ATOM 742 C C . VAL A 1 94 ? -1.821 5.824 5.082 1 98.88 94 VAL A C 1
ATOM 744 O O . VAL A 1 94 ? -2.674 6.461 4.461 1 98.88 94 VAL A O 1
ATOM 747 N N . LEU A 1 95 ? -2 4.648 5.57 1 98.62 95 LEU A N 1
ATOM 748 C CA . LEU A 1 95 ? -3.307 4 5.555 1 98.62 95 LEU A CA 1
ATOM 749 C C . LEU A 1 95 ? -3.848 3.838 6.973 1 98.62 95 LEU A C 1
ATOM 751 O O . LEU A 1 95 ? -3.172 3.281 7.84 1 98.62 95 LEU A O 1
ATOM 755 N N . ASP A 1 96 ? -4.93 4.469 7.168 1 98.5 96 ASP A N 1
ATOM 756 C CA . ASP A 1 96 ? -5.734 4.133 8.344 1 98.5 96 ASP A CA 1
ATOM 757 C C . ASP A 1 96 ? -6.652 2.945 8.062 1 98.5 96 ASP A C 1
ATOM 759 O O . ASP A 1 96 ? -7.723 3.109 7.477 1 98.5 96 ASP A O 1
ATOM 763 N N . ASN A 1 97 ? -6.188 1.764 8.461 1 96.81 97 ASN A N 1
ATOM 764 C CA . ASN A 1 97 ? -6.91 0.521 8.219 1 96.81 97 ASN A CA 1
ATOM 765 C C . ASN A 1 97 ? -8.016 0.305 9.242 1 96.81 97 ASN A C 1
ATOM 767 O O . ASN A 1 97 ? -7.742 -0.005 10.406 1 96.81 97 ASN A O 1
ATOM 771 N N . LYS A 1 98 ? -9.211 0.352 8.859 1 94.5 98 LYS A N 1
ATOM 772 C CA . LYS A 1 98 ? -10.344 0.344 9.773 1 94.5 98 LYS A CA 1
ATOM 773 C C . LYS A 1 98 ? -10.68 -1.074 10.227 1 94.5 98 LYS A C 1
ATOM 775 O O . LYS A 1 98 ? -11.148 -1.28 11.352 1 94.5 98 LYS A O 1
ATOM 780 N N . LEU A 1 99 ? -10.352 -2.023 9.383 1 92.75 99 LEU A N 1
ATOM 781 C CA . LEU A 1 99 ? -10.664 -3.412 9.695 1 92.75 99 LEU A CA 1
ATOM 782 C C . LEU A 1 99 ? -9.688 -3.969 10.727 1 92.75 99 LEU A C 1
ATOM 784 O O . LEU A 1 99 ? -10.086 -4.719 11.625 1 92.75 99 LEU A O 1
ATOM 788 N N . GLU A 1 100 ? -8.477 -3.525 10.68 1 92.38 100 GLU A N 1
ATOM 789 C CA . GLU A 1 100 ? -7.441 -4.047 11.57 1 92.38 100 GLU A CA 1
ATOM 790 C C . GLU A 1 100 ? -7.152 -3.072 12.711 1 92.38 100 GLU A C 1
ATOM 792 O O . GLU A 1 100 ? -6.398 -3.395 13.625 1 92.38 100 GLU A O 1
ATOM 797 N N . SER A 1 101 ? -7.676 -1.913 12.703 1 93.81 101 SER A N 1
ATOM 798 C CA . SER A 1 101 ? -7.434 -0.884 13.711 1 93.81 101 SER A CA 1
ATOM 799 C C . SER A 1 101 ? -5.949 -0.567 13.828 1 93.81 101 SER A C 1
ATOM 801 O O . SER A 1 101 ? -5.402 -0.532 14.938 1 93.81 101 SER A O 1
ATOM 803 N N . THR A 1 102 ? -5.363 -0.407 12.633 1 96.81 102 THR A N 1
ATOM 804 C CA . THR A 1 102 ? -3.941 -0.083 12.578 1 96.81 102 THR A CA 1
ATOM 805 C C . THR A 1 102 ? -3.676 1.011 11.547 1 96.81 102 THR A C 1
ATOM 807 O O . THR A 1 102 ? -4.488 1.233 10.648 1 96.81 102 THR A O 1
ATOM 810 N N . TRP A 1 103 ? -2.531 1.71 11.758 1 98.31 103 TRP A N 1
ATOM 811 C CA . TRP A 1 103 ? -1.959 2.566 10.719 1 98.31 103 TRP A CA 1
ATOM 812 C C . TRP A 1 103 ? -0.832 1.853 9.984 1 98.31 103 TRP A C 1
ATOM 814 O O . TRP A 1 103 ? -0.078 1.083 10.586 1 98.31 103 TRP A O 1
ATOM 824 N N . LYS A 1 104 ? -0.839 2.107 8.711 1 97.56 104 LYS A N 1
ATOM 825 C CA . LYS A 1 104 ? 0.252 1.562 7.906 1 97.56 104 LYS A CA 1
ATOM 826 C C . LYS A 1 104 ? 0.947 2.658 7.105 1 97.56 104 LYS A C 1
ATOM 828 O O . LYS A 1 104 ? 0.29 3.451 6.43 1 97.56 104 LYS A O 1
ATOM 833 N N . PHE A 1 105 ? 2.312 2.717 7.25 1 98.5 105 PHE A N 1
ATOM 834 C CA . PHE A 1 105 ? 3.129 3.574 6.398 1 98.5 105 PHE A CA 1
ATOM 835 C C . PHE A 1 105 ? 3.287 2.965 5.008 1 98.5 105 PHE A C 1
ATOM 837 O O . PHE A 1 105 ? 3.598 1.78 4.879 1 98.5 105 PHE A O 1
ATOM 844 N N . LEU A 1 106 ? 3.014 3.756 4.031 1 97.5 106 LEU A N 1
ATOM 845 C CA . LEU A 1 106 ? 3.082 3.219 2.676 1 97.5 106 LEU A CA 1
ATOM 846 C C . LEU A 1 106 ? 4.281 3.785 1.926 1 97.5 106 LEU A C 1
ATOM 848 O O . LEU A 1 106 ? 5.043 3.037 1.306 1 97.5 106 LEU A O 1
ATOM 852 N N . SER A 1 107 ? 4.438 5.086 1.953 1 97.31 107 SER A N 1
ATOM 853 C CA . SER A 1 107 ? 5.582 5.641 1.234 1 97.31 107 SER A CA 1
ATOM 854 C C . SER A 1 107 ? 5.906 7.047 1.72 1 97.31 107 SER A C 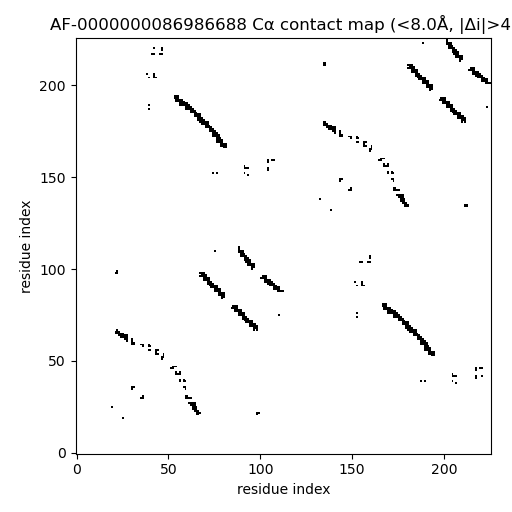1
ATOM 856 O O . SER A 1 107 ? 5.102 7.672 2.414 1 97.31 107 SER A O 1
ATOM 858 N N . ILE A 1 108 ? 7.141 7.516 1.372 1 98.31 108 ILE A N 1
ATOM 859 C CA . ILE A 1 108 ? 7.59 8.891 1.539 1 98.31 108 ILE A CA 1
ATOM 860 C C . ILE A 1 108 ? 8.375 9.336 0.307 1 98.31 108 ILE A C 1
ATOM 862 O O . ILE A 1 108 ? 9.18 8.57 -0.233 1 98.31 108 ILE A O 1
ATOM 866 N N . GLU A 1 109 ? 8.117 10.516 -0.115 1 97.62 109 GLU A N 1
ATOM 867 C CA . GLU A 1 109 ? 8.867 11.07 -1.238 1 97.62 109 GLU A CA 1
ATOM 868 C C . GLU A 1 109 ? 9.086 12.57 -1.069 1 97.62 109 GLU A C 1
ATOM 870 O O . GLU A 1 109 ? 8.227 13.273 -0.54 1 97.62 109 GLU A O 1
ATOM 875 N N . PRO A 1 110 ? 10.227 13.008 -1.484 1 97.62 110 PRO A N 1
ATOM 876 C CA . PRO A 1 110 ? 10.453 14.453 -1.383 1 97.62 110 PRO A CA 1
ATOM 877 C C . PRO A 1 110 ? 9.422 15.266 -2.164 1 97.62 110 PRO A C 1
ATOM 879 O O . PRO A 1 110 ? 8.977 14.836 -3.23 1 97.62 110 PRO A O 1
ATOM 882 N N . PHE A 1 111 ? 9.055 16.375 -1.565 1 97.06 111 PHE A N 1
ATOM 883 C CA . PHE A 1 111 ? 8.18 17.328 -2.246 1 97.06 111 PHE A CA 1
ATOM 884 C C . PHE A 1 111 ? 8.953 18.562 -2.674 1 97.06 111 PHE A C 1
ATOM 886 O O . PHE A 1 111 ? 9.484 19.297 -1.83 1 97.06 111 PHE A O 1
ATOM 893 N N . LEU A 1 112 ? 9.148 18.766 -3.889 1 87.62 112 LEU A N 1
ATOM 894 C CA . LEU A 1 112 ? 9.875 19.922 -4.391 1 87.62 112 LEU A CA 1
ATOM 895 C C . LEU A 1 112 ? 8.93 21.094 -4.652 1 87.62 112 LEU A C 1
ATOM 897 O O . LEU A 1 112 ? 7.973 20.953 -5.426 1 87.62 112 LEU A O 1
ATOM 901 N N . LYS A 1 113 ? 8.992 22.078 -3.783 1 72.44 113 LYS A N 1
ATOM 902 C CA . LYS A 1 113 ? 8.188 23.281 -3.965 1 72.44 113 LYS A CA 1
ATOM 903 C C . LYS A 1 113 ? 8.898 24.281 -4.875 1 72.44 113 LYS A C 1
ATOM 905 O O . LYS A 1 113 ? 10.125 24.344 -4.91 1 72.44 113 LYS A O 1
ATOM 910 N N . MET B 1 1 ? -67.938 4.172 2.764 1 28.53 1 MET B N 1
ATOM 911 C CA . MET B 1 1 ? -66.75 3.896 1.946 1 28.53 1 MET B CA 1
ATOM 912 C C . MET B 1 1 ? -65.625 4.879 2.258 1 28.53 1 MET B C 1
ATOM 914 O O . MET B 1 1 ? -65.438 5.844 1.521 1 28.53 1 MET B O 1
ATOM 918 N N . SER B 1 2 ? -65.312 5.141 3.529 1 32.53 2 SER B N 1
ATOM 919 C CA . SER B 1 2 ? -64.438 6.156 4.094 1 32.53 2 SER B CA 1
ATOM 920 C C . SER B 1 2 ? -62.969 5.926 3.68 1 32.53 2 SER B C 1
ATOM 922 O O . SER B 1 2 ? -62.469 4.797 3.736 1 32.53 2 SER B O 1
ATOM 924 N N . SER B 1 3 ? -62.469 6.797 2.715 1 33.88 3 SER B N 1
ATOM 925 C CA . SER B 1 3 ? -61.125 6.867 2.105 1 33.88 3 SER B CA 1
ATOM 926 C C . SER B 1 3 ? -60.062 7.098 3.156 1 33.88 3 SER B C 1
ATOM 928 O O . SER B 1 3 ? -60.094 8.102 3.871 1 33.88 3 SER B O 1
ATOM 930 N N . VAL B 1 4 ? -59.656 6.078 3.91 1 38 4 VAL B N 1
ATOM 931 C CA . VAL B 1 4 ? -58.562 6.199 4.871 1 38 4 VAL B CA 1
ATOM 932 C C . VAL B 1 4 ? -57.281 6.715 4.164 1 38 4 VAL B C 1
ATOM 934 O O . VAL B 1 4 ? -56.781 6.07 3.242 1 38 4 VAL B O 1
ATOM 937 N N . ALA B 1 5 ? -57.125 8.039 4.121 1 39.41 5 ALA B N 1
ATOM 938 C CA . ALA B 1 5 ? -55.906 8.695 3.664 1 39.41 5 ALA B CA 1
ATOM 939 C C . ALA B 1 5 ? -54.688 8.109 4.348 1 39.41 5 ALA B C 1
ATOM 941 O O . ALA B 1 5 ? -54.594 8.078 5.578 1 39.41 5 ALA B O 1
ATOM 942 N N . VAL B 1 6 ? -54.156 6.926 3.965 1 38.25 6 VAL B N 1
ATOM 943 C CA . VAL B 1 6 ? -52.875 6.477 4.496 1 38.25 6 VAL B CA 1
ATOM 944 C C . VAL B 1 6 ? -51.812 7.574 4.32 1 38.25 6 VAL B C 1
ATOM 946 O O . VAL B 1 6 ? -51.656 8.125 3.229 1 38.25 6 VAL B O 1
ATOM 949 N N . PRO B 1 7 ? -51.625 8.367 5.332 1 37.44 7 PRO B N 1
ATOM 950 C CA . PRO B 1 7 ? -50.562 9.391 5.215 1 37.44 7 PRO B CA 1
ATOM 951 C C . PRO B 1 7 ? -49.344 8.914 4.438 1 37.44 7 PRO B C 1
ATOM 953 O O . PRO B 1 7 ? -49.094 7.707 4.391 1 37.44 7 PRO B O 1
ATOM 956 N N . GLY B 1 8 ? -48.969 9.609 3.33 1 31.86 8 GLY B N 1
ATOM 957 C CA . GLY B 1 8 ? -47.906 9.586 2.35 1 31.86 8 GLY B CA 1
ATOM 958 C C . GLY B 1 8 ? -46.562 9.18 2.939 1 31.86 8 GLY B C 1
ATOM 959 O O . GLY B 1 8 ? -46.375 9.156 4.16 1 31.86 8 GLY B O 1
ATOM 960 N N . GLN B 1 9 ? -45.625 8.766 1.965 1 32.72 9 GLN B N 1
ATOM 961 C CA . GLN B 1 9 ? -44.25 8.25 1.87 1 32.72 9 GLN B CA 1
ATOM 962 C C . GLN B 1 9 ? -43.312 9.078 2.721 1 32.72 9 GLN B C 1
ATOM 964 O O . GLN B 1 9 ? -43.344 10.305 2.701 1 32.72 9 GLN B O 1
ATOM 969 N N . ASN B 1 10 ? -42.875 8.555 3.842 1 33.81 10 ASN B N 1
ATOM 970 C CA . ASN B 1 10 ? -41.75 9.023 4.637 1 33.81 10 ASN B CA 1
ATOM 971 C C . ASN B 1 10 ? -40.68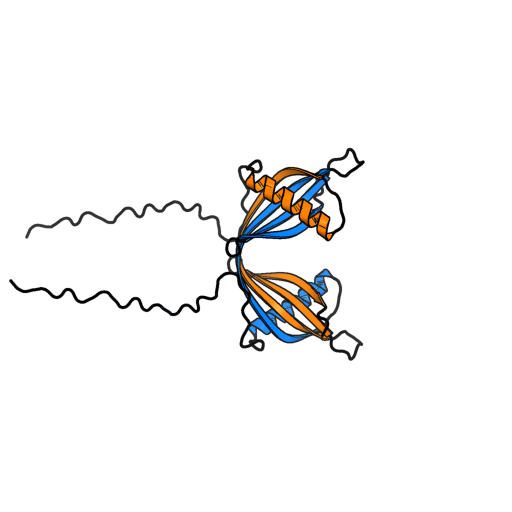8 9.664 3.76 1 33.81 10 ASN B C 1
ATOM 973 O O . ASN B 1 10 ? -40.344 9.141 2.695 1 33.81 10 ASN B O 1
ATOM 977 N N . ASP B 1 11 ? -40.625 10.992 3.713 1 33.84 11 ASP B N 1
ATOM 978 C CA . ASP B 1 11 ? -39.5 11.773 3.203 1 33.84 11 ASP B CA 1
ATOM 979 C C . ASP B 1 11 ? -38.188 11.086 3.516 1 33.84 11 ASP B C 1
ATOM 981 O O . ASP B 1 11 ? -37.812 10.914 4.684 1 33.84 11 ASP B O 1
ATOM 985 N N . ALA B 1 12 ? -37.812 10.047 2.723 1 33.59 12 ALA B N 1
ATOM 986 C CA . ALA B 1 12 ? -36.438 9.547 2.699 1 33.59 12 ALA B CA 1
ATOM 987 C C . ALA B 1 12 ? -35.438 10.68 2.934 1 33.59 12 ALA B C 1
ATOM 989 O O . ALA B 1 12 ? -35.344 11.609 2.129 1 33.59 12 ALA B O 1
ATOM 990 N N . VAL B 1 13 ? -35.312 11.258 4.086 1 32.84 13 VAL B N 1
ATOM 991 C CA . VAL B 1 13 ? -34.156 12.078 4.43 1 32.84 13 VAL B CA 1
ATOM 992 C C . VAL B 1 13 ? -32.938 11.578 3.662 1 32.84 13 VAL B C 1
ATOM 994 O O . VAL B 1 13 ? -32.469 10.469 3.9 1 32.84 13 VAL B O 1
ATOM 997 N N . VAL B 1 14 ? -32.938 11.742 2.414 1 34.56 14 VAL B N 1
ATOM 998 C CA . VAL B 1 14 ? -31.688 11.594 1.673 1 34.56 14 VAL B CA 1
ATOM 999 C C . VAL B 1 14 ? -30.531 12.219 2.465 1 34.56 14 VAL B C 1
ATOM 1001 O O . VAL B 1 14 ? -30.5 13.438 2.648 1 34.56 14 VAL B O 1
ATOM 1004 N N . HIS B 1 15 ? -30.297 11.742 3.691 1 35.78 15 HIS B N 1
ATOM 1005 C CA . HIS B 1 15 ? -29.016 12.211 4.223 1 35.78 15 HIS B CA 1
ATOM 1006 C C . HIS B 1 15 ? -28.016 12.445 3.105 1 35.78 15 HIS B C 1
ATOM 1008 O O . HIS B 1 15 ? -27.891 11.633 2.186 1 35.78 15 HIS B O 1
ATOM 1014 N N . ASN B 1 16 ? -27.969 13.617 2.617 1 36.78 16 ASN B N 1
ATOM 1015 C CA . ASN B 1 16 ? -26.875 14.062 1.766 1 36.78 16 ASN B CA 1
ATOM 1016 C C . ASN B 1 16 ? -25.562 13.359 2.129 1 36.78 16 ASN B C 1
ATOM 1018 O O . ASN B 1 16 ? -24.906 13.734 3.104 1 36.78 16 ASN B O 1
ATOM 1022 N N . VAL B 1 17 ? -25.516 12.125 2.225 1 39.09 17 VAL B N 1
ATOM 1023 C CA . VAL B 1 17 ? -24.203 11.492 2.367 1 39.09 17 VAL B CA 1
ATOM 1024 C C . VAL B 1 17 ? -23.203 12.164 1.431 1 39.09 17 VAL B C 1
ATOM 1026 O O . VAL B 1 17 ? -23.453 12.281 0.227 1 39.09 17 VAL B O 1
ATOM 1029 N N . GLU B 1 18 ? -22.719 13.297 1.766 1 40.75 18 GLU B N 1
ATOM 1030 C CA . GLU B 1 18 ? -21.609 13.734 0.924 1 40.75 18 GLU B CA 1
ATOM 1031 C C . GLU B 1 18 ? -21.031 12.57 0.114 1 40.75 18 GLU B C 1
ATOM 1033 O O . GLU B 1 18 ? -20.672 11.531 0.674 1 40.75 18 GLU B O 1
ATOM 1038 N N . GLN B 1 19 ? -21.719 12.289 -1.002 1 45.5 19 GLN B N 1
ATOM 1039 C CA . GLN B 1 19 ? -21.25 11.266 -1.926 1 45.5 19 GLN B CA 1
ATOM 1040 C C . GLN B 1 19 ? -19.719 11.305 -2.055 1 45.5 19 GLN B C 1
ATOM 1042 O O . GLN B 1 19 ? -19.172 12.125 -2.797 1 45.5 19 GLN B O 1
ATOM 1047 N N . HIS B 1 20 ? -19.047 11.367 -0.892 1 52.88 20 HIS B N 1
ATOM 1048 C CA . HIS B 1 20 ? -17.625 11.219 -1.174 1 52.88 20 HIS B CA 1
ATOM 1049 C C . HIS B 1 20 ? -17.391 10.25 -2.328 1 52.88 20 HIS B C 1
ATOM 1051 O O . HIS B 1 20 ? -17.969 9.164 -2.361 1 52.88 20 HIS B O 1
ATOM 1057 N N . LYS B 1 21 ? -17.328 10.945 -3.541 1 58.69 21 LYS B N 1
ATOM 1058 C CA . LYS B 1 21 ? -17 10.062 -4.664 1 58.69 21 LYS B CA 1
ATOM 1059 C C . LYS B 1 21 ? -16.047 8.961 -4.238 1 58.69 21 LYS B C 1
ATOM 1061 O O . LYS B 1 21 ? -14.938 9.242 -3.764 1 58.69 21 LYS B O 1
ATOM 1066 N N . LEU B 1 22 ? -16.484 7.836 -4.035 1 72.06 22 LEU B N 1
ATOM 1067 C CA . LEU B 1 22 ? -15.734 6.652 -3.635 1 72.06 22 LEU B CA 1
ATOM 1068 C C . LEU B 1 22 ? -14.492 6.488 -4.492 1 72.06 22 LEU B C 1
ATOM 1070 O O . LEU B 1 22 ? -14.531 6.711 -5.707 1 72.06 22 LEU B O 1
ATOM 1074 N N . GLY B 1 23 ? -13.352 6.562 -3.898 1 79 23 GLY B N 1
ATOM 1075 C CA . GLY B 1 23 ? -12.102 6.234 -4.562 1 79 23 GLY B CA 1
ATOM 1076 C C . GLY B 1 23 ? -11.367 7.453 -5.086 1 79 23 GLY B C 1
ATOM 1077 O O . GLY B 1 23 ? -10.469 7.332 -5.926 1 79 23 GLY B O 1
ATOM 1078 N N . GLN B 1 24 ? -11.914 8.734 -4.832 1 90.69 24 GLN B N 1
ATOM 1079 C CA . GLN B 1 24 ? -11.195 9.922 -5.301 1 90.69 24 GLN B CA 1
ATOM 1080 C C . GLN B 1 24 ? -10.562 10.672 -4.137 1 90.69 24 GLN B C 1
ATOM 1082 O O . GLN B 1 24 ? -11.039 10.602 -3.006 1 90.69 24 GLN B O 1
ATOM 1087 N N . TRP B 1 25 ? -9.523 11.352 -4.453 1 96.31 25 TRP B N 1
ATOM 1088 C CA . TRP B 1 25 ? -8.867 12.188 -3.451 1 96.31 25 TRP B CA 1
ATOM 1089 C C . TRP B 1 25 ? -9.727 13.406 -3.121 1 96.31 25 TRP B C 1
ATOM 1091 O O . TRP B 1 25 ? -10.258 14.062 -4.02 1 96.31 25 TRP B O 1
ATOM 1101 N N . GLU B 1 26 ? -9.859 13.625 -1.927 1 97.12 26 GLU B N 1
ATOM 1102 C CA . GLU B 1 26 ? -10.57 14.797 -1.421 1 97.12 26 GLU B CA 1
ATOM 1103 C C . GLU B 1 26 ? -9.68 15.617 -0.482 1 97.12 26 GLU B C 1
ATOM 1105 O O . GLU B 1 26 ? -9.023 15.062 0.398 1 97.12 26 GLU B O 1
ATOM 1110 N N . PRO B 1 27 ? -9.695 16.906 -0.646 1 97.75 27 PRO B N 1
ATOM 1111 C CA . PRO B 1 27 ? -8.891 17.719 0.269 1 97.75 27 PRO B CA 1
ATOM 1112 C C . PRO B 1 27 ? -9.352 17.609 1.721 1 97.75 27 PRO B C 1
ATOM 1114 O O . PRO B 1 27 ? -10.547 17.516 1.986 1 97.75 27 PRO B O 1
ATOM 1117 N N . ILE B 1 28 ? -8.43 17.531 2.559 1 98.44 28 ILE B N 1
ATOM 1118 C CA . ILE B 1 28 ? -8.727 17.625 3.984 1 98.44 28 ILE B CA 1
ATOM 1119 C C . ILE B 1 28 ? -8.969 19.078 4.367 1 98.44 28 ILE B C 1
ATOM 1121 O O . ILE B 1 28 ? -8.07 19.906 4.254 1 98.44 28 ILE B O 1
ATOM 1125 N N . LYS B 1 29 ? -10.055 19.391 4.852 1 97.19 29 LYS B N 1
ATOM 1126 C CA . LYS B 1 29 ? -10.445 20.766 5.129 1 97.19 29 LYS B CA 1
ATOM 1127 C C . LYS B 1 29 ? -9.617 21.344 6.27 1 97.19 29 LYS B C 1
ATOM 1129 O O . LYS B 1 29 ? -9.172 22.5 6.191 1 97.19 29 LYS B O 1
ATOM 1134 N N . ASP B 1 30 ? -9.414 20.562 7.352 1 98.38 30 ASP B N 1
ATOM 1135 C CA . ASP B 1 30 ? -8.648 21.047 8.5 1 98.38 30 ASP B CA 1
ATOM 1136 C C . ASP B 1 30 ? -7.414 20.172 8.734 1 98.38 30 ASP B C 1
ATOM 1138 O O . ASP B 1 30 ? -7.465 19.219 9.516 1 98.38 30 ASP B O 1
ATOM 1142 N N . VAL B 1 31 ? -6.285 20.5 8.195 1 98.56 31 VAL B N 1
ATOM 1143 C CA . VAL B 1 31 ? -5.062 19.703 8.312 1 98.56 31 VAL B CA 1
ATOM 1144 C C . VAL B 1 31 ? -4.477 19.875 9.711 1 98.56 31 VAL B C 1
ATOM 1146 O O . VAL B 1 31 ? -3.592 19.109 10.117 1 98.56 31 VAL B O 1
ATOM 1149 N N . LYS B 1 32 ? -4.949 20.844 10.477 1 98.5 32 LYS B N 1
ATOM 1150 C CA . LYS B 1 32 ? -4.457 21.031 11.836 1 98.5 32 LYS B CA 1
ATOM 1151 C C . LYS B 1 32 ? -5.145 20.078 12.812 1 98.5 32 LYS B C 1
ATOM 1153 O O . LYS B 1 32 ? -4.773 20.016 13.984 1 98.5 32 LYS B O 1
ATOM 1158 N N . ASP B 1 33 ? -6.164 19.469 12.312 1 98.44 33 ASP B N 1
ATOM 1159 C CA . ASP B 1 33 ? -6.789 18.422 13.109 1 98.44 33 ASP B CA 1
ATOM 1160 C C . ASP B 1 33 ? -5.742 17.531 13.773 1 98.44 33 ASP B C 1
ATOM 1162 O O . ASP B 1 33 ? -4.836 17.016 13.102 1 98.44 33 ASP B O 1
ATOM 1166 N N . PRO B 1 34 ? -5.852 17.281 15.094 1 98.75 34 PRO B N 1
ATOM 1167 C CA . PRO B 1 34 ? -4.84 16.484 15.797 1 98.75 34 PRO B CA 1
ATOM 1168 C C . PRO B 1 34 ? -4.68 15.086 15.219 1 98.75 34 PRO B C 1
ATOM 1170 O O . PRO B 1 34 ? -3.576 14.531 15.227 1 98.75 34 PRO B O 1
ATOM 1173 N N . TYR B 1 35 ? -5.727 14.461 14.734 1 98.75 35 TYR B N 1
ATOM 1174 C CA . TYR B 1 35 ? -5.633 13.133 14.141 1 98.75 35 TYR B CA 1
ATOM 1175 C C . TYR B 1 35 ? -4.766 13.156 12.891 1 98.75 35 TYR B C 1
ATOM 1177 O O . TYR B 1 35 ? -3.908 12.289 12.711 1 98.75 35 TYR B O 1
ATOM 1185 N N . VAL B 1 36 ? -5.008 14.148 12.055 1 98.88 36 VAL B N 1
ATOM 1186 C CA . VAL B 1 36 ? -4.23 14.312 10.836 1 98.88 36 VAL B CA 1
ATOM 1187 C C . VAL B 1 36 ? -2.766 14.57 11.18 1 98.88 36 VAL B C 1
ATOM 1189 O O . VAL B 1 36 ? -1.864 13.992 10.562 1 98.88 36 VAL B O 1
ATOM 1192 N N . GLN B 1 37 ? -2.527 15.445 12.195 1 98.94 37 GLN B N 1
ATOM 1193 C CA . GLN B 1 37 ? -1.162 15.734 12.625 1 98.94 37 GLN B CA 1
ATOM 1194 C C . GLN B 1 37 ? -0.476 14.477 13.148 1 98.94 37 GLN B C 1
ATOM 1196 O O . GLN B 1 37 ? 0.697 14.234 12.859 1 98.94 37 GLN B O 1
ATOM 1201 N N . GLU B 1 38 ? -1.2 13.617 13.875 1 98.88 38 GLU B N 1
ATOM 1202 C CA . GLU B 1 38 ? -0.613 12.398 14.422 1 98.88 38 GLU B CA 1
ATOM 1203 C C . GLU B 1 38 ? -0.312 11.383 13.312 1 98.88 38 GLU B C 1
ATOM 1205 O O . GLU B 1 38 ? 0.678 10.656 13.383 1 98.88 38 GLU B O 1
ATOM 1210 N N . LEU B 1 39 ? -1.183 11.352 12.32 1 98.94 39 LEU B N 1
ATOM 1211 C CA . LEU B 1 39 ? -0.902 10.5 11.172 1 98.94 39 LEU B CA 1
ATOM 1212 C C . LEU B 1 39 ? 0.39 10.922 10.484 1 98.94 39 LEU B C 1
ATOM 1214 O O . LEU B 1 39 ? 1.198 10.078 10.094 1 98.94 39 LEU B O 1
ATOM 1218 N N . GLY B 1 40 ? 0.525 12.195 10.281 1 98.94 40 GLY B N 1
ATOM 1219 C CA . GLY B 1 40 ? 1.761 12.711 9.711 1 98.94 40 GLY B CA 1
ATOM 1220 C C . GLY B 1 40 ? 2.988 12.359 10.531 1 98.94 40 GLY B C 1
ATOM 1221 O O . GLY B 1 40 ? 3.998 11.914 9.984 1 98.94 40 GLY B O 1
ATOM 1222 N N . ARG B 1 41 ? 2.881 12.555 11.836 1 98.94 41 ARG B N 1
ATOM 1223 C CA . ARG B 1 41 ? 3.992 12.227 12.727 1 98.94 41 ARG B CA 1
ATOM 1224 C C . ARG B 1 41 ? 4.344 10.75 12.648 1 98.94 41 ARG B C 1
ATOM 1226 O O . ARG B 1 41 ? 5.52 10.391 12.523 1 98.94 41 ARG B O 1
ATOM 1233 N N . PHE B 1 42 ? 3.389 9.961 12.727 1 98.94 42 PHE B N 1
ATOM 1234 C CA . PHE B 1 42 ? 3.57 8.523 12.586 1 98.94 42 PHE B CA 1
ATOM 1235 C C . PHE B 1 42 ? 4.32 8.203 11.297 1 98.94 42 PHE B C 1
ATOM 1237 O O . PHE B 1 42 ? 5.258 7.402 11.305 1 98.94 42 PHE B O 1
ATOM 1244 N N . GLY B 1 43 ? 3.828 8.789 10.195 1 98.94 43 GLY B N 1
ATOM 1245 C CA . GLY B 1 43 ? 4.465 8.531 8.906 1 98.94 43 GLY B CA 1
ATOM 1246 C C . GLY B 1 43 ? 5.941 8.867 8.898 1 98.94 43 GLY B C 1
ATOM 1247 O O . GLY B 1 43 ? 6.758 8.094 8.391 1 98.94 43 GLY B O 1
ATOM 1248 N N . VAL B 1 44 ? 6.277 9.961 9.469 1 98.88 44 VAL B N 1
ATOM 1249 C CA . VAL B 1 44 ? 7.672 10.391 9.492 1 98.88 44 VAL B CA 1
ATOM 1250 C C . VAL B 1 44 ? 8.492 9.453 10.367 1 98.88 44 VAL B C 1
ATOM 1252 O O . VAL B 1 44 ? 9.594 9.047 10 1 98.88 44 VAL B O 1
ATOM 1255 N N . MET B 1 45 ? 7.961 9.062 11.5 1 98.81 45 MET B N 1
ATOM 1256 C CA . MET B 1 45 ? 8.664 8.164 12.406 1 98.81 45 MET B CA 1
ATOM 1257 C C . MET B 1 45 ? 8.906 6.809 11.75 1 98.81 45 MET B C 1
ATOM 1259 O O . MET B 1 45 ? 9.992 6.246 11.852 1 98.81 45 MET B O 1
ATOM 1263 N N . GLU B 1 46 ? 7.914 6.324 11.07 1 98.81 46 GLU B N 1
ATOM 1264 C CA . GLU B 1 46 ? 8.062 5.039 10.391 1 98.81 46 GLU B CA 1
ATOM 1265 C C . GLU B 1 46 ? 9.07 5.129 9.25 1 98.81 46 GLU B C 1
ATOM 1267 O O . GLU B 1 46 ? 9.844 4.191 9.023 1 98.81 46 GLU B O 1
ATOM 1272 N N . ALA B 1 47 ? 9.016 6.191 8.531 1 98.44 47 ALA B N 1
ATOM 1273 C CA . ALA B 1 47 ? 10.008 6.402 7.473 1 98.44 47 ALA B CA 1
ATOM 1274 C C . ALA B 1 47 ? 11.422 6.383 8.039 1 98.44 47 ALA B C 1
ATOM 1276 O O . ALA B 1 47 ? 12.32 5.77 7.453 1 98.44 47 ALA B O 1
ATOM 1277 N N . ASN B 1 48 ? 11.609 7.09 9.156 1 98.62 48 ASN B N 1
ATOM 1278 C CA . ASN B 1 48 ? 12.914 7.098 9.82 1 98.62 48 ASN B CA 1
ATOM 1279 C C . ASN B 1 48 ? 13.352 5.688 10.203 1 98.62 48 ASN B C 1
ATOM 1281 O O . ASN B 1 48 ? 14.5 5.309 9.969 1 98.62 48 ASN B O 1
ATOM 1285 N N . LYS B 1 49 ? 12.453 4.969 10.773 1 98.5 49 LYS B N 1
ATOM 1286 C CA . LYS B 1 49 ? 12.766 3.605 11.195 1 98.5 49 LYS B CA 1
ATOM 1287 C C . LYS B 1 49 ? 13.227 2.754 10.016 1 98.5 49 LYS B C 1
ATOM 1289 O O . LYS B 1 49 ? 14.164 1.969 10.133 1 98.5 49 LYS B O 1
ATOM 1294 N N . GLN B 1 50 ? 12.617 2.914 8.898 1 96.56 50 GLN B N 1
ATOM 1295 C CA . GLN B 1 50 ? 12.883 2.066 7.738 1 96.56 50 GLN B CA 1
ATOM 1296 C C . GLN B 1 50 ? 14.164 2.5 7.02 1 96.56 50 GLN B C 1
ATOM 1298 O O . GLN B 1 50 ? 14.906 1.662 6.504 1 96.56 50 GLN B O 1
ATOM 1303 N N . SER B 1 51 ? 14.352 3.748 6.984 1 96.31 51 SER B N 1
ATOM 1304 C CA . SER B 1 51 ? 15.469 4.258 6.199 1 96.31 51 SER B CA 1
ATOM 1305 C C . SER B 1 51 ? 16.688 4.516 7.078 1 96.31 51 SER B C 1
ATOM 1307 O O . SER B 1 51 ? 17.797 4.727 6.566 1 96.31 51 SER B O 1
ATOM 1309 N N . GLY B 1 52 ? 16.547 4.594 8.344 1 96.44 52 GLY B N 1
ATOM 1310 C CA . GLY B 1 52 ? 17.609 4.988 9.25 1 96.44 52 GLY B CA 1
ATOM 1311 C C . GLY B 1 52 ? 17.812 6.492 9.312 1 96.44 52 GLY B C 1
ATOM 1312 O O . GLY B 1 52 ? 18.891 6.965 9.695 1 96.44 52 GLY B O 1
ATOM 1313 N N . GLY B 1 53 ? 16.812 7.152 8.93 1 96.5 53 GLY B N 1
ATOM 1314 C CA . GLY B 1 53 ? 16.891 8.602 8.969 1 96.5 53 GLY B CA 1
ATOM 1315 C C . GLY B 1 53 ? 16.516 9.188 10.32 1 96.5 53 GLY B C 1
ATOM 1316 O O . GLY B 1 53 ? 16.312 8.445 11.281 1 96.5 53 GLY B O 1
ATOM 1317 N N . ASN B 1 54 ? 16.516 10.492 10.352 1 97.69 54 ASN B N 1
ATOM 1318 C CA . ASN B 1 54 ? 16.234 11.172 11.609 1 97.69 54 ASN B CA 1
ATOM 1319 C C . ASN B 1 54 ? 15.492 12.484 11.375 1 97.69 54 ASN B C 1
ATOM 1321 O O . ASN B 1 54 ? 15.758 13.477 12.055 1 97.69 54 ASN B O 1
ATOM 1325 N N . LEU B 1 55 ? 14.664 12.445 10.414 1 98.19 55 LEU B N 1
ATOM 1326 C CA . LEU B 1 55 ? 13.828 13.617 10.18 1 98.19 55 LEU B CA 1
ATOM 1327 C C . LEU B 1 55 ? 13.039 13.977 11.438 1 98.19 55 LEU B C 1
ATOM 1329 O O . LEU B 1 55 ? 12.562 13.094 12.148 1 98.19 55 LEU B O 1
ATOM 1333 N N . ILE B 1 56 ? 12.875 15.312 11.633 1 98.44 56 ILE B N 1
ATOM 1334 C CA . ILE B 1 56 ? 12.086 15.805 12.75 1 98.44 56 ILE B CA 1
ATOM 1335 C C . ILE B 1 56 ? 10.758 16.359 12.242 1 98.44 56 ILE B C 1
ATOM 1337 O O . ILE B 1 56 ? 10.734 17.328 11.477 1 98.44 56 ILE B O 1
ATOM 1341 N N . PHE B 1 57 ? 9.727 15.711 12.734 1 98.81 57 PHE B N 1
ATOM 1342 C CA . PHE B 1 57 ? 8.398 16.141 12.336 1 98.81 57 PHE B CA 1
ATOM 1343 C C . PHE B 1 57 ? 8.078 17.516 12.914 1 98.81 57 PHE B C 1
ATOM 1345 O O . PHE B 1 57 ? 8.281 17.75 14.109 1 98.81 57 PHE B O 1
ATOM 1352 N N . ASN B 1 58 ? 7.582 18.391 12.062 1 98.69 58 ASN B N 1
ATOM 1353 C CA . ASN B 1 58 ? 7.07 19.672 12.547 1 98.69 58 ASN B CA 1
ATOM 1354 C C . ASN B 1 58 ? 5.547 19.734 12.484 1 98.69 58 ASN B C 1
ATOM 1356 O O . ASN B 1 58 ? 4.883 19.844 13.516 1 98.69 58 ASN B O 1
ATOM 1360 N N . ARG B 1 59 ? 5.02 19.594 11.195 1 98.88 59 ARG B N 1
ATOM 1361 C CA . ARG B 1 59 ? 3.568 19.641 11.031 1 98.88 59 ARG B CA 1
ATOM 1362 C C . ARG B 1 59 ? 3.154 19.094 9.672 1 98.88 59 ARG B C 1
ATOM 1364 O O . ARG B 1 59 ? 3.99 18.953 8.773 1 98.88 59 ARG B O 1
ATOM 1371 N N . VAL B 1 60 ? 1.884 18.844 9.586 1 98.94 60 VAL B N 1
ATOM 1372 C CA . VAL B 1 60 ? 1.225 18.688 8.297 1 98.94 60 VAL B CA 1
ATOM 1373 C C . VAL B 1 60 ? 0.688 20.031 7.812 1 98.94 60 VAL B C 1
ATOM 1375 O O . VAL B 1 60 ? 0.035 20.75 8.57 1 98.94 60 VAL B O 1
ATOM 1378 N N . ASP B 1 61 ? 0.949 20.344 6.57 1 98.69 61 ASP B N 1
ATOM 1379 C CA . ASP B 1 61 ? 0.403 21.625 6.141 1 98.69 61 ASP B CA 1
ATOM 1380 C C . ASP B 1 61 ? -0.492 21.469 4.918 1 98.69 61 ASP B C 1
ATOM 1382 O O . ASP B 1 61 ? -1.089 22.438 4.441 1 98.69 61 ASP B O 1
ATOM 1386 N N . PHE B 1 62 ? -0.582 20.359 4.406 1 98.62 62 PHE B N 1
ATOM 1387 C CA . PHE B 1 62 ? -1.478 20.016 3.312 1 98.62 62 PHE B CA 1
ATOM 1388 C C . PHE B 1 62 ? -1.817 18.516 3.354 1 98.62 62 PHE B C 1
ATOM 1390 O O . PHE B 1 62 ? -1.02 17.719 3.826 1 98.62 62 PHE B O 1
ATOM 1397 N N . GLY B 1 63 ? -3.049 18.203 2.84 1 98.81 63 GLY B N 1
ATOM 1398 C CA . GLY B 1 63 ? -3.369 16.781 2.779 1 98.81 63 GLY B CA 1
ATOM 1399 C C . GLY B 1 63 ? -4.641 16.5 2.004 1 98.81 63 GLY B C 1
ATOM 1400 O O . GLY B 1 63 ? -5.504 17.359 1.864 1 98.81 63 GLY B O 1
ATOM 1401 N N . GLU B 1 64 ? -4.719 15.312 1.526 1 98.69 64 GLU B N 1
ATOM 1402 C CA . GLU B 1 64 ? -5.898 14.711 0.915 1 98.69 64 GLU B CA 1
ATOM 1403 C C . GLU B 1 64 ? -6.109 13.281 1.411 1 98.69 64 GLU B C 1
ATOM 1405 O O . GLU B 1 64 ? -5.184 12.656 1.929 1 98.69 64 GLU B O 1
ATOM 1410 N N . ARG B 1 65 ? -7.332 12.867 1.278 1 98.19 65 ARG B N 1
ATOM 1411 C CA . ARG B 1 65 ? -7.656 11.5 1.68 1 98.19 65 ARG B CA 1
ATOM 1412 C C . ARG B 1 65 ? -8.594 10.836 0.672 1 98.19 65 ARG B C 1
ATOM 1414 O O . ARG B 1 65 ? -9.297 11.523 -0.066 1 98.19 65 ARG B O 1
ATOM 1421 N N . LYS B 1 66 ? -8.617 9.523 0.669 1 97.38 66 LYS B N 1
ATOM 1422 C CA . LYS B 1 66 ? -9.539 8.758 -0.168 1 97.38 66 LYS B CA 1
ATOM 1423 C C . LYS B 1 66 ? -9.898 7.426 0.484 1 97.38 66 LYS B C 1
ATOM 1425 O O . LYS B 1 66 ? -9.055 6.801 1.135 1 97.38 66 LYS B O 1
ATOM 1430 N N . VAL B 1 67 ? -11.062 7.098 0.241 1 96.62 67 VAL B N 1
ATOM 1431 C CA . VAL B 1 67 ? -11.5 5.789 0.71 1 96.62 67 VAL B CA 1
ATOM 1432 C C . VAL B 1 67 ? -10.875 4.695 -0.151 1 96.62 67 VAL B C 1
ATOM 1434 O O . VAL B 1 67 ? -10.812 4.816 -1.377 1 96.62 67 VAL B O 1
ATOM 1437 N N . VAL B 1 68 ? -10.398 3.672 0.532 1 95.69 68 VAL B N 1
ATOM 1438 C CA . VAL B 1 68 ? -9.875 2.5 -0.161 1 95.69 68 VAL B CA 1
ATOM 1439 C C . VAL B 1 68 ? -10.633 1.251 0.288 1 95.69 68 VAL B C 1
ATOM 1441 O O . VAL B 1 68 ? -10.922 1.089 1.475 1 95.69 68 VAL B O 1
ATOM 1444 N N . ALA B 1 69 ? -11 0.45 -0.691 1 95.12 69 ALA B N 1
ATOM 1445 C CA . ALA B 1 69 ? -11.664 -0.831 -0.468 1 95.12 69 ALA B CA 1
ATOM 1446 C C . ALA B 1 69 ? -11.289 -1.84 -1.55 1 95.12 69 ALA B C 1
ATOM 1448 O O . ALA B 1 69 ? -11.352 -1.533 -2.742 1 95.12 69 ALA B O 1
ATOM 1449 N N . GLY B 1 70 ? -10.891 -3.061 -1.023 1 96.25 70 GLY B N 1
ATOM 1450 C CA . GLY B 1 70 ? -10.516 -4.082 -1.987 1 96.25 70 GLY B CA 1
ATOM 1451 C C . GLY B 1 70 ? -9.969 -5.34 -1.341 1 96.25 70 GLY B C 1
ATOM 1452 O O . GLY B 1 70 ? -10.359 -5.691 -0.224 1 96.25 70 GLY B O 1
ATOM 1453 N N . ILE B 1 71 ? -9.234 -6.039 -2.109 1 97.81 71 ILE B N 1
ATOM 1454 C CA . ILE B 1 71 ? -8.602 -7.273 -1.655 1 97.81 71 ILE B CA 1
ATOM 1455 C C . ILE B 1 71 ? -7.098 -7.207 -1.907 1 97.81 71 ILE B C 1
ATOM 1457 O O . ILE B 1 71 ? -6.664 -6.941 -3.029 1 97.81 71 ILE B O 1
ATOM 1461 N N . GLU B 1 72 ? -6.344 -7.383 -0.844 1 98.25 72 GLU B N 1
ATOM 1462 C CA . GLU B 1 72 ? -4.902 -7.559 -0.974 1 98.25 72 GLU B CA 1
ATOM 1463 C C . GLU B 1 72 ? -4.543 -9.031 -1.178 1 98.25 72 GLU B C 1
ATOM 1465 O O . GLU B 1 72 ? -5.082 -9.906 -0.499 1 98.25 72 GLU B O 1
ATOM 1470 N N . TYR B 1 73 ? -3.686 -9.242 -2.145 1 98.81 73 TYR B N 1
ATOM 1471 C CA . TYR B 1 73 ? -3.17 -10.578 -2.434 1 98.81 73 TYR B CA 1
ATOM 1472 C C . TYR B 1 73 ? -1.677 -10.656 -2.139 1 98.81 73 TYR B C 1
ATOM 1474 O O . TYR B 1 73 ? -0.899 -9.82 -2.607 1 98.81 73 TYR B O 1
ATOM 1482 N N . ARG B 1 74 ? -1.343 -11.562 -1.397 1 98.88 74 ARG B N 1
ATOM 1483 C CA . ARG B 1 74 ? 0.048 -11.961 -1.211 1 98.88 74 ARG B CA 1
ATOM 1484 C C . ARG B 1 74 ? 0.338 -13.281 -1.92 1 98.88 74 ARG B C 1
ATOM 1486 O O . ARG B 1 74 ? -0.174 -14.328 -1.523 1 98.88 74 ARG B O 1
ATOM 1493 N N . LEU B 1 75 ? 1.118 -13.188 -2.926 1 98.94 75 LEU B N 1
ATOM 1494 C CA . LEU B 1 75 ? 1.291 -14.312 -3.842 1 98.94 75 LEU B CA 1
ATOM 1495 C C . LEU B 1 75 ? 2.758 -14.719 -3.93 1 98.94 75 LEU B C 1
ATOM 1497 O O . LEU B 1 75 ? 3.629 -13.875 -4.16 1 98.94 75 LEU B O 1
ATOM 1501 N N . ARG B 1 76 ? 3.055 -15.969 -3.74 1 98.94 76 ARG B N 1
ATOM 1502 C CA . ARG B 1 76 ? 4.375 -16.469 -4.102 1 98.94 76 ARG B CA 1
ATOM 1503 C C . ARG B 1 76 ? 4.457 -16.781 -5.594 1 98.94 76 ARG B C 1
ATOM 1505 O O . ARG B 1 76 ? 3.682 -17.578 -6.109 1 98.94 76 ARG B O 1
ATOM 1512 N N . VAL B 1 77 ? 5.363 -16.172 -6.211 1 98.88 77 VAL B N 1
ATOM 1513 C CA . VAL B 1 77 ? 5.523 -16.359 -7.648 1 98.88 77 VAL B CA 1
ATOM 1514 C C . VAL B 1 77 ? 6.82 -17.109 -7.926 1 98.88 77 VAL B C 1
ATOM 1516 O O . VAL B 1 77 ? 7.828 -16.906 -7.246 1 98.88 77 VAL B O 1
ATOM 1519 N N . VAL B 1 78 ? 6.719 -17.984 -8.82 1 98.5 78 VAL B N 1
ATOM 1520 C CA . VAL B 1 78 ? 7.867 -18.656 -9.422 1 98.5 78 VAL B CA 1
ATOM 1521 C C . VAL B 1 78 ? 8.32 -17.891 -10.672 1 98.5 78 VAL B C 1
ATOM 1523 O O . VAL B 1 78 ? 7.504 -17.578 -11.531 1 98.5 78 VAL B O 1
ATOM 1526 N N . VAL B 1 79 ? 9.578 -17.578 -10.633 1 98.5 79 VAL B N 1
ATOM 1527 C CA . VAL B 1 79 ? 10.07 -16.781 -11.758 1 98.5 79 VAL B CA 1
ATOM 1528 C C . VAL B 1 79 ? 11.367 -17.391 -12.289 1 98.5 79 VAL B C 1
ATOM 1530 O O . VAL B 1 79 ? 12.008 -18.203 -11.609 1 98.5 79 VAL B O 1
ATOM 1533 N N . GLU B 1 80 ? 11.703 -16.984 -13.5 1 97.88 80 GLU B N 1
ATOM 1534 C CA . GLU B 1 80 ? 12.992 -17.25 -14.141 1 97.88 80 GLU B CA 1
ATOM 1535 C C . GLU B 1 80 ? 13.727 -15.961 -14.477 1 97.88 80 GLU B C 1
ATOM 1537 O O . GLU B 1 80 ? 13.117 -14.891 -14.523 1 97.88 80 GLU B O 1
ATOM 1542 N N . LYS B 1 81 ? 15.008 -16.141 -14.602 1 96.62 81 LYS B N 1
ATOM 1543 C CA . LYS B 1 81 ? 15.836 -15.023 -15.055 1 96.62 81 LYS B CA 1
ATOM 1544 C C . LYS B 1 81 ? 16.438 -15.305 -16.438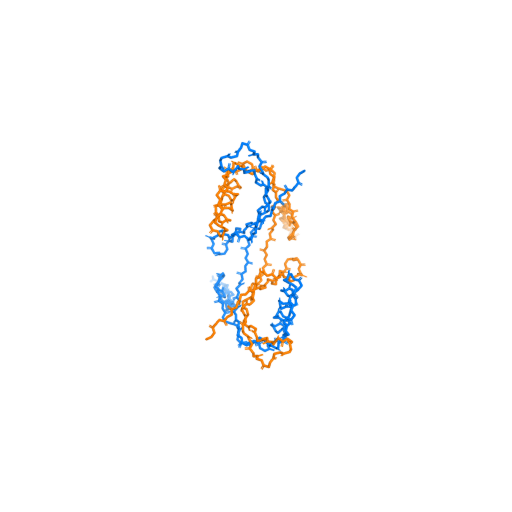 1 96.62 81 LYS B C 1
ATOM 1546 O O . LYS B 1 81 ? 16.875 -16.422 -16.703 1 96.62 81 LYS B O 1
ATOM 1551 N N . PRO B 1 82 ? 16.359 -14.258 -17.219 1 95 82 PRO B N 1
ATOM 1552 C CA . PRO B 1 82 ? 16.938 -14.477 -18.547 1 95 82 PRO B CA 1
ATOM 1553 C C . PRO B 1 82 ? 18.391 -14.953 -18.484 1 95 82 PRO B C 1
ATOM 1555 O O . PRO B 1 82 ? 19.203 -14.367 -17.75 1 95 82 PRO B O 1
ATOM 1558 N N . GLY B 1 83 ? 18.719 -15.977 -19.234 1 93.25 83 GLY B N 1
ATOM 1559 C CA . GLY B 1 83 ? 20.078 -16.484 -19.344 1 93.25 83 GLY B CA 1
ATOM 1560 C C . GLY B 1 83 ? 20.469 -17.391 -18.188 1 93.25 83 GLY B C 1
ATOM 1561 O O . GLY B 1 83 ? 21.609 -17.859 -18.109 1 93.25 83 GLY B O 1
ATOM 1562 N N . ASP B 1 84 ? 19.609 -17.516 -17.25 1 89.38 84 ASP B N 1
ATOM 1563 C CA . ASP B 1 84 ? 19.812 -18.375 -16.094 1 89.38 84 ASP B CA 1
ATOM 1564 C C . ASP B 1 84 ? 18.891 -19.594 -16.141 1 89.38 84 ASP B C 1
ATOM 1566 O O . ASP B 1 84 ? 17.75 -19.5 -16.625 1 89.38 84 ASP B O 1
ATOM 1570 N N . ASN B 1 85 ? 19.281 -20.734 -15.844 1 90.19 85 ASN B N 1
ATOM 1571 C CA . ASN B 1 85 ? 18.453 -21.953 -15.844 1 90.19 85 ASN B CA 1
ATOM 1572 C C . ASN B 1 85 ? 17.828 -22.203 -14.477 1 90.19 85 ASN B C 1
ATOM 1574 O O . ASN B 1 85 ? 17.188 -23.234 -14.258 1 90.19 85 ASN B O 1
ATOM 1578 N N . GLY B 1 86 ? 17.938 -21.25 -13.609 1 94.06 86 GLY B N 1
ATOM 1579 C CA . GLY B 1 86 ? 17.422 -21.438 -12.258 1 94.06 86 GLY B CA 1
ATOM 1580 C C . GLY B 1 86 ? 16.016 -20.922 -12.086 1 94.06 86 GLY B C 1
ATOM 1581 O O . GLY B 1 86 ? 15.484 -20.234 -12.961 1 94.06 86 GLY B O 1
ATOM 1582 N N . ILE B 1 87 ? 15.406 -21.453 -11.047 1 95.62 87 ILE B N 1
ATOM 1583 C CA . ILE B 1 87 ? 14.086 -21 -10.617 1 95.62 87 ILE B CA 1
ATOM 1584 C C . ILE B 1 87 ? 14.203 -20.219 -9.305 1 95.62 87 ILE B C 1
ATOM 1586 O O . ILE B 1 87 ? 14.953 -20.609 -8.414 1 95.62 87 ILE B O 1
ATOM 1590 N N . TYR B 1 88 ? 13.43 -19.141 -9.328 1 97.19 88 TYR B N 1
ATOM 1591 C CA . TYR B 1 88 ? 13.469 -18.281 -8.148 1 97.19 88 TYR B CA 1
ATOM 1592 C C . TYR B 1 88 ? 12.062 -18.016 -7.625 1 97.19 88 TYR B C 1
ATOM 1594 O O . TYR B 1 88 ? 11.078 -18.141 -8.359 1 97.19 88 TYR B O 1
ATOM 1602 N N . PHE B 1 89 ? 12 -17.688 -6.293 1 9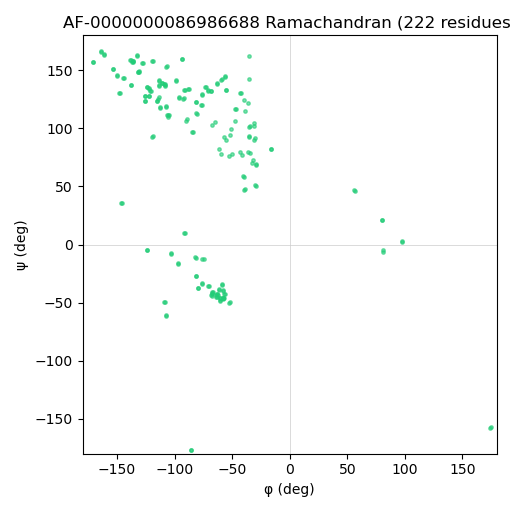8.5 89 PHE B N 1
ATOM 1603 C CA . PHE B 1 89 ? 10.727 -17.422 -5.641 1 98.5 89 PHE B CA 1
ATOM 1604 C C . PHE B 1 89 ? 10.688 -16.016 -5.055 1 98.5 89 PHE B C 1
ATOM 1606 O O . PHE B 1 89 ? 11.641 -15.586 -4.402 1 98.5 89 PHE B O 1
ATOM 1613 N N . TYR B 1 90 ? 9.648 -15.352 -5.332 1 98.62 90 TYR B N 1
ATOM 1614 C CA . TYR B 1 90 ? 9.391 -14.039 -4.746 1 98.62 90 TYR B CA 1
ATOM 1615 C C . TYR B 1 90 ? 7.973 -13.969 -4.188 1 98.62 90 TYR B C 1
ATOM 1617 O O . TYR B 1 90 ? 7.078 -14.68 -4.645 1 98.62 90 TYR B O 1
ATOM 1625 N N . MET B 1 91 ? 7.832 -13.195 -3.158 1 98.81 91 MET B N 1
ATOM 1626 C CA . MET B 1 91 ? 6.508 -12.797 -2.688 1 98.81 91 MET B CA 1
ATOM 1627 C C . MET B 1 91 ? 6.121 -11.43 -3.252 1 98.81 91 MET B C 1
ATOM 1629 O O . MET B 1 91 ? 6.863 -10.461 -3.109 1 98.81 91 MET B O 1
ATOM 1633 N N . ILE B 1 92 ? 4.969 -11.453 -3.854 1 98.75 92 ILE B N 1
ATOM 1634 C CA . ILE B 1 92 ? 4.438 -10.211 -4.414 1 98.75 92 ILE B CA 1
ATOM 1635 C C . ILE B 1 92 ? 3.176 -9.805 -3.654 1 98.75 92 ILE B C 1
ATOM 1637 O O . ILE B 1 92 ? 2.355 -10.648 -3.297 1 98.75 92 ILE B O 1
ATOM 1641 N N . LEU B 1 93 ? 3.041 -8.5 -3.443 1 98.81 93 LEU B N 1
ATOM 1642 C CA . LEU B 1 93 ? 1.829 -7.926 -2.867 1 98.81 93 LEU B CA 1
ATOM 1643 C C . LEU B 1 93 ? 1.134 -7.012 -3.869 1 98.81 93 LEU B C 1
ATOM 1645 O O . LEU B 1 93 ? 1.756 -6.098 -4.418 1 98.81 93 LEU B O 1
ATOM 1649 N N . VAL B 1 94 ? -0.136 -7.336 -4.125 1 98.88 94 VAL B N 1
ATOM 1650 C CA . VAL B 1 94 ? -0.939 -6.559 -5.062 1 98.88 94 VAL B CA 1
ATOM 1651 C C . VAL B 1 94 ? -2.297 -6.238 -4.441 1 98.88 94 VAL B C 1
ATOM 1653 O O . VAL B 1 94 ? -2.799 -6.996 -3.609 1 98.88 94 VAL B O 1
ATOM 1656 N N . LEU B 1 95 ? -2.807 -5.121 -4.816 1 98.62 95 LEU B N 1
ATOM 1657 C CA . LEU B 1 95 ? -4.137 -4.703 -4.387 1 98.62 95 LEU B CA 1
ATOM 1658 C C . LEU B 1 95 ? -5.105 -4.68 -5.562 1 98.62 95 LEU B C 1
ATOM 1660 O O . LEU B 1 95 ? -4.836 -4.039 -6.582 1 98.62 95 LEU B O 1
ATOM 1664 N N . ASP B 1 96 ? -6.074 -5.492 -5.445 1 98.5 96 ASP B N 1
ATOM 1665 C CA . ASP B 1 96 ? -7.242 -5.332 -6.305 1 98.5 96 ASP B CA 1
ATOM 1666 C C . ASP B 1 96 ? -8.211 -4.305 -5.723 1 98.5 96 ASP B C 1
ATOM 1668 O O . ASP B 1 96 ? -9.008 -4.629 -4.84 1 98.5 96 ASP B O 1
ATOM 1672 N N . ASN B 1 97 ? -8.094 -3.074 -6.215 1 96.81 97 ASN B N 1
ATOM 1673 C CA . ASN B 1 97 ? -8.898 -1.961 -5.727 1 96.81 97 ASN B CA 1
ATOM 1674 C C . ASN B 1 97 ? -10.289 -1.959 -6.355 1 96.81 97 ASN B C 1
ATOM 1676 O O . ASN B 1 97 ? -10.445 -1.646 -7.539 1 96.81 97 ASN B O 1
ATOM 1680 N N . LYS B 1 98 ? -11.289 -2.189 -5.621 1 94.5 98 LYS B N 1
ATOM 1681 C CA . LYS B 1 98 ? -12.633 -2.393 -6.141 1 94.5 98 LYS B CA 1
ATOM 1682 C C . LYS B 1 98 ? -13.32 -1.059 -6.434 1 94.5 98 LYS B C 1
ATOM 1684 O O . LYS B 1 98 ? -14.141 -0.962 -7.344 1 94.5 98 LYS B O 1
ATOM 1689 N N . LEU B 1 99 ? -12.906 -0.043 -5.707 1 92.81 99 LEU B N 1
ATOM 1690 C CA . LEU B 1 99 ? -13.531 1.267 -5.875 1 92.81 99 LEU B CA 1
ATOM 1691 C C . LEU B 1 99 ? -13.031 1.946 -7.145 1 92.81 99 LEU B C 1
ATOM 1693 O O . LEU B 1 99 ? -13.805 2.594 -7.852 1 92.81 99 LEU B O 1
ATOM 1697 N N . GLU B 1 100 ? -11.805 1.724 -7.492 1 92.5 100 GLU B N 1
ATOM 1698 C CA . GLU B 1 100 ? -11.195 2.383 -8.641 1 92.5 100 GLU B CA 1
ATOM 1699 C C . GLU B 1 100 ? -11.117 1.438 -9.836 1 92.5 100 GLU B C 1
ATOM 1701 O O . GLU B 1 100 ? -10.75 1.852 -10.938 1 92.5 100 GLU B O 1
ATOM 1706 N N . SER B 1 101 ? -11.422 0.215 -9.695 1 93.81 101 SER B N 1
ATOM 1707 C CA . SER B 1 101 ? -11.336 -0.791 -10.75 1 93.81 101 SER B CA 1
ATOM 1708 C C . SER B 1 101 ? -9.93 -0.863 -11.336 1 93.81 101 SER B C 1
ATOM 1710 O O . SER B 1 101 ? -9.758 -0.839 -12.555 1 93.81 101 SER B O 1
ATOM 1712 N N . THR B 1 102 ? -8.977 -0.898 -10.383 1 96.81 102 THR B N 1
ATOM 1713 C CA . THR B 1 102 ? -7.578 -0.983 -10.781 1 96.81 102 THR B CA 1
ATOM 1714 C C . THR B 1 102 ? -6.828 -1.99 -9.914 1 96.81 102 THR B C 1
ATOM 1716 O O . THR B 1 102 ? -7.277 -2.328 -8.82 1 96.81 102 THR B O 1
ATOM 1719 N N . TRP B 1 103 ? -5.703 -2.488 -10.484 1 98.31 103 TRP B N 1
ATOM 1720 C CA . TRP B 1 103 ? -4.703 -3.209 -9.695 1 98.31 103 TRP B CA 1
ATOM 1721 C C . TRP B 1 103 ? -3.539 -2.295 -9.328 1 98.31 103 TRP B C 1
ATOM 1723 O O . TRP B 1 103 ? -3.152 -1.424 -10.109 1 98.31 103 TRP B O 1
ATOM 1733 N N . LYS B 1 104 ? -3.111 -2.508 -8.109 1 97.62 104 LYS B N 1
ATOM 1734 C CA . LYS B 1 104 ? -1.934 -1.766 -7.672 1 97.62 104 LYS B CA 1
ATOM 1735 C C . LYS B 1 104 ? -0.852 -2.709 -7.152 1 97.62 104 LYS B C 1
ATOM 1737 O O . LYS B 1 104 ? -1.128 -3.584 -6.332 1 97.62 104 LYS B O 1
ATOM 1742 N N . PHE B 1 105 ? 0.386 -2.539 -7.711 1 98.56 105 PHE B N 1
ATOM 1743 C CA . PHE B 1 105 ? 1.557 -3.227 -7.172 1 98.56 105 PHE B CA 1
ATOM 1744 C C . PHE B 1 105 ? 2.031 -2.561 -5.887 1 98.56 105 PHE B C 1
ATOM 1746 O O . PHE B 1 105 ? 2.168 -1.337 -5.828 1 98.56 105 PHE B O 1
ATOM 1753 N N . LEU B 1 106 ? 2.201 -3.363 -4.887 1 97.44 106 LEU B N 1
ATOM 1754 C CA . LEU B 1 106 ? 2.596 -2.785 -3.605 1 97.44 106 LEU B CA 1
ATOM 1755 C C . LEU B 1 106 ? 4.047 -3.123 -3.279 1 97.44 106 LEU B C 1
ATOM 1757 O O . LEU B 1 106 ? 4.824 -2.242 -2.904 1 97.44 106 LEU B O 1
ATOM 1761 N N . SER B 1 107 ? 4.406 -4.371 -3.393 1 97.38 107 SER B N 1
ATOM 1762 C CA . SER B 1 107 ? 5.789 -4.711 -3.078 1 97.38 107 SER B CA 1
ATOM 1763 C C . SER B 1 107 ? 6.18 -6.059 -3.674 1 97.38 107 SER B C 1
ATOM 1765 O O . SER B 1 107 ? 5.316 -6.828 -4.098 1 97.38 107 SER B O 1
ATOM 1767 N N . ILE B 1 108 ? 7.527 -6.305 -3.746 1 98.31 108 ILE B N 1
ATOM 1768 C CA . ILE B 1 108 ? 8.125 -7.598 -4.078 1 98.31 108 ILE B CA 1
ATOM 1769 C C . ILE B 1 108 ? 9.32 -7.859 -3.162 1 98.31 108 ILE B C 1
ATOM 1771 O O . ILE B 1 108 ? 10.109 -6.953 -2.881 1 98.31 108 ILE B O 1
ATOM 1775 N N . GLU B 1 109 ? 9.398 -9.047 -2.701 1 97.56 109 GLU B N 1
ATOM 1776 C CA . GLU B 1 109 ? 10.539 -9.438 -1.879 1 97.56 109 GLU B CA 1
ATOM 1777 C C . GLU B 1 109 ? 10.945 -10.883 -2.145 1 97.56 109 GLU B C 1
ATOM 1779 O O . GLU B 1 109 ? 10.094 -11.734 -2.396 1 97.56 109 GLU B O 1
ATOM 1784 N N . PRO B 1 110 ? 12.219 -11.117 -2.113 1 97.62 110 PRO B N 1
ATOM 1785 C CA . PRO B 1 110 ? 12.633 -12.508 -2.312 1 97.62 110 PRO B CA 1
ATOM 1786 C C . PRO B 1 110 ? 12.055 -13.461 -1.269 1 97.62 110 PRO B C 1
ATOM 1788 O O . PRO B 1 110 ? 11.898 -13.078 -0.104 1 97.62 110 PRO B O 1
ATOM 1791 N N . PHE B 1 111 ? 11.695 -14.625 -1.763 1 97.12 111 PHE B N 1
ATOM 1792 C CA . PHE B 1 111 ? 11.25 -15.68 -0.864 1 97.12 111 PHE B CA 1
ATOM 1793 C C . PHE B 1 111 ? 12.312 -16.766 -0.719 1 97.12 111 PHE B C 1
ATOM 1795 O O . PHE B 1 111 ? 12.672 -17.422 -1.695 1 97.12 111 PHE B O 1
ATOM 1802 N N . LEU B 1 112 ? 12.922 -16.875 0.38 1 87.75 112 LEU B N 1
ATOM 1803 C CA . LEU B 1 112 ? 13.961 -17.891 0.614 1 87.75 112 LEU B CA 1
ATOM 1804 C C . LEU B 1 112 ? 13.352 -19.188 1.141 1 87.75 112 LEU B C 1
ATOM 1806 O O . LEU B 1 112 ? 12.664 -19.172 2.164 1 87.75 112 LEU B O 1
ATOM 1810 N N . LYS B 1 113 ? 13.344 -20.188 0.29 1 72.44 113 LYS B N 1
ATOM 1811 C CA . LYS B 1 113 ? 12.867 -21.516 0.7 1 72.44 113 LYS B CA 1
ATOM 1812 C C . LYS B 1 113 ? 13.969 -22.297 1.408 1 72.44 113 LYS B C 1
ATOM 1814 O O . LYS B 1 113 ? 15.156 -22.109 1.12 1 72.44 113 LYS B O 1
#

Solvent-accessible surface area (backbone atoms only — not comparable to full-atom values): 13004 Å² total; per-residue (Å²): 136,85,79,76,76,70,81,76,80,77,77,74,72,68,69,76,58,76,71,64,62,72,49,42,78,38,76,49,89,62,41,77,39,64,68,54,35,48,52,47,43,49,40,49,54,50,48,18,70,74,70,68,52,66,68,39,76,72,46,40,78,42,41,30,33,25,53,43,42,35,38,39,36,44,32,34,32,38,31,34,42,81,98,48,94,56,80,45,44,30,37,34,34,35,32,44,32,64,63,67,74,43,77,41,78,71,50,75,41,82,44,88,128,137,83,80,75,77,70,80,77,82,76,77,73,72,68,69,74,58,74,70,65,60,70,47,43,80,38,75,49,88,62,40,77,39,68,67,54,34,50,51,47,43,49,37,49,52,52,50,19,69,74,70,70,52,64,67,39,77,71,46,39,78,41,42,31,34,26,52,44,42,34,38,37,36,43,32,34,32,38,29,35,42,83,98,48,94,56,79,42,45,31,38,34,33,36,33,46,31,64,60,68,73,42,78,40,76,72,48,75,42,82,46,86,129

Secondary structure (DSSP, 8-state):
---------------------TTS-EE-S-TTSHHHHHHHHHHHHHHHHHHT---EEEEEEEEEEEEEEEEEEEEEEEEE-TT---EEEEEEEEEEETTTTEEEEEEEEE---/---------------------TTS-EE-S-TTSHHHHHHHHHHHHHHHHHHT---EEEEEEEEEEEEEEEEEEEEEEEEE-TT---EEEEEEEEEEETTTTEEEEEEEEE---

Nearest PDB structures (foldseek):
  4tx4-assembly1_B  TM=8.428E-01  e=1.350E-04  Vigna unguiculata
  5kux-assembly1_A  TM=6.978E-01  e=3.223E-04  synthetic construct
  5ycu-assembly2_D  TM=4.442E-01  e=4.307E-04  Dioscoreophyllum cumminsii
  2kxg-assembly1_A  TM=3.998E-01  e=2.227E-02  Cucurbita maxima
  8ojg-assembly1_G  TM=3.771E-01  e=8.129E-01  Escherichia coli

Sequence (226 aa):
MSSVAVPGQNDAVVHNVEQHKLGQWEPIKDVKDPYVQELGRFGVMEANKQSGGNLIFNRVDFGERKVVAGIEYRLRVVVEKPGDNGIYFYMILVLDNKLESTWKFLSIEPFLKMSSVAVPGQNDAVVHNVEQHKLGQWEPIKDVKDPYVQELGRFGVMEANKQSGGNLIFNRVDFGERKVVAGIEYRLRVVVEKPGDNGIYFYMILVLDNKLESTWKFLSIEPFLK

InterPro domains:
  IPR000010 Cystatin domain [PF16845] (28-104)
  IPR000010 Cystatin domain [cd00042] (23-79)
  IPR046350 Cystatin superfamily [SSF54403] (23-110)

pLDDT: mean 85.63, std 23.5, range [28.53, 98.94]